Protein AF-A0A2R6MK77-F1 (afdb_monomer)

Nearest PDB structures (foldseek):
  4e19-assembly2_B  TM=9.563E-01  e=1.136E-15  Halobacterium salinarum NRC-1
  3hst-assembly4_D  TM=9.587E-01  e=1.404E-10  Mycobacterium tuberculosis
  3hst-assembly2_B  TM=9.651E-01  e=1.649E-10  Mycobacterium tuberculosis
  3aly-assembly1_A  TM=9.194E-01  e=2.882E-08  Sulfurisphaera tokodaii str. 7
  2ehg-assembly1_A  TM=9.091E-01  e=1.048E-07  Sulfurisphaera tokodaii str. 7

Structure (mmCIF, N/CA/C/O backbone):
data_AF-A0A2R6MK77-F1
#
_entry.id   AF-A0A2R6MK77-F1
#
loop_
_atom_site.group_PDB
_atom_site.id
_atom_site.type_symbol
_atom_site.label_atom_id
_atom_site.label_alt_id
_atom_site.label_comp_id
_atom_site.label_asym_id
_atom_site.label_entity_id
_atom_site.label_seq_id
_atom_site.pdbx_PDB_ins_code
_atom_site.Cartn_x
_atom_site.Cartn_y
_atom_site.Cartn_z
_atom_site.occupancy
_atom_site.B_iso_or_equiv
_atom_site.auth_seq_id
_atom_site.auth_comp_id
_atom_site.auth_asym_id
_atom_site.auth_atom_id
_atom_site.pdbx_PDB_model_num
ATOM 1 N N . MET A 1 1 ? -13.839 10.941 21.599 1.00 60.16 1 MET A N 1
ATOM 2 C CA . MET A 1 1 ? -14.296 9.931 22.572 1.00 60.16 1 MET A CA 1
ATOM 3 C C . MET A 1 1 ? -15.302 9.045 21.856 1.00 60.16 1 MET A C 1
ATOM 5 O O . MET A 1 1 ? -16.471 9.419 21.805 1.00 60.16 1 MET A O 1
ATOM 9 N N . PRO A 1 2 ? -14.838 7.981 21.180 1.00 68.56 2 PRO A N 1
ATOM 10 C CA . PRO A 1 2 ? -15.706 7.032 20.493 1.00 68.56 2 PRO A CA 1
ATOM 11 C C . PRO A 1 2 ? -16.721 6.406 21.451 1.00 68.56 2 PRO A C 1
ATOM 13 O O . PRO A 1 2 ? -16.397 6.109 22.605 1.00 68.56 2 PRO A O 1
ATOM 16 N N . VAL A 1 3 ? -17.942 6.220 20.958 1.00 77.31 3 VAL A N 1
ATOM 17 C CA . VAL A 1 3 ? -18.996 5.455 21.624 1.00 77.31 3 VAL A CA 1
ATOM 18 C C . VAL A 1 3 ? -19.398 4.356 20.659 1.00 77.31 3 VAL A C 1
ATOM 20 O O . VAL A 1 3 ? -19.811 4.648 19.541 1.00 77.31 3 VAL A O 1
ATOM 23 N N . ILE A 1 4 ? -19.227 3.114 21.088 1.00 75.62 4 ILE A N 1
ATOM 24 C CA . ILE A 1 4 ? -19.446 1.924 20.275 1.00 75.62 4 ILE A CA 1
ATOM 25 C C . ILE A 1 4 ? -20.679 1.239 20.840 1.00 75.62 4 ILE A C 1
ATOM 27 O O . ILE A 1 4 ? -20.638 0.726 21.958 1.00 75.62 4 ILE A O 1
ATOM 31 N N . GLU A 1 5 ? -21.781 1.279 20.101 1.00 79.88 5 GLU A N 1
ATOM 32 C CA . GLU A 1 5 ? -23.005 0.56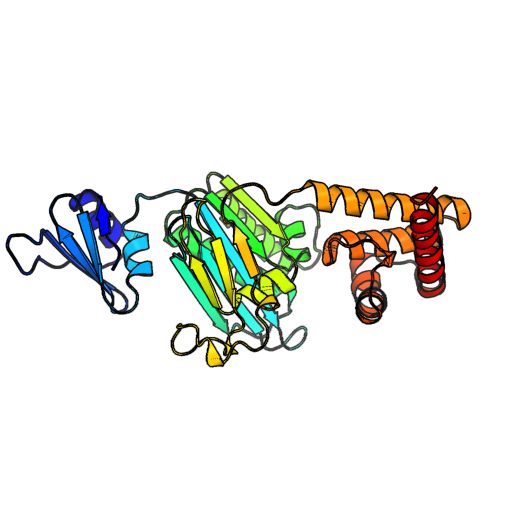0 20.459 1.00 79.88 5 GLU A CA 1
ATOM 33 C C . GLU A 1 5 ? -22.771 -0.932 20.180 1.00 79.88 5 GLU A C 1
ATOM 35 O O . GLU A 1 5 ? -22.636 -1.341 19.029 1.00 79.88 5 GLU A O 1
ATOM 40 N N . CYS A 1 6 ? -22.631 -1.729 21.237 1.00 78.81 6 CYS A N 1
ATOM 41 C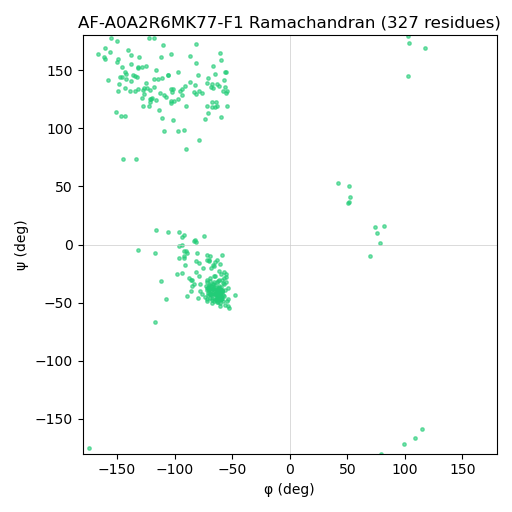 CA . CYS A 1 6 ? -22.294 -3.152 21.165 1.00 78.81 6 CYS A CA 1
ATOM 42 C C . CYS A 1 6 ? -22.659 -3.863 22.475 1.00 78.81 6 CYS A C 1
ATOM 44 O O . CYS A 1 6 ? -22.837 -3.225 23.518 1.00 78.81 6 CYS A O 1
ATOM 46 N N . ASP A 1 7 ? -22.763 -5.192 22.432 1.00 90.94 7 ASP A N 1
ATOM 47 C CA . ASP A 1 7 ? -22.881 -5.982 23.655 1.00 90.94 7 ASP A CA 1
ATOM 48 C C . ASP A 1 7 ? -21.569 -5.933 24.456 1.00 90.94 7 ASP A C 1
ATOM 50 O O . ASP A 1 7 ? -20.470 -6.042 23.906 1.00 90.94 7 ASP A O 1
ATOM 54 N N . ALA A 1 8 ? -21.688 -5.734 25.769 1.00 90.31 8 ALA A N 1
ATOM 55 C CA . ALA A 1 8 ? -20.535 -5.548 26.638 1.00 90.31 8 ALA A CA 1
ATOM 56 C C . ALA A 1 8 ? -19.702 -6.830 26.800 1.00 90.31 8 ALA A C 1
ATOM 58 O O . ALA A 1 8 ? -18.493 -6.723 26.993 1.00 90.31 8 ALA A O 1
ATOM 59 N N . GLU A 1 9 ? -20.307 -8.017 26.748 1.00 91.38 9 GLU A N 1
ATOM 60 C CA . GLU A 1 9 ? -19.574 -9.281 26.867 1.00 91.38 9 GLU A CA 1
ATOM 61 C C . GLU A 1 9 ? -18.868 -9.627 25.551 1.00 91.38 9 GLU A C 1
ATOM 63 O O . GLU A 1 9 ? -17.691 -9.978 25.578 1.00 91.38 9 GLU A O 1
ATOM 68 N N . ASP A 1 10 ? -19.510 -9.400 24.401 1.00 87.88 10 ASP A N 1
ATOM 69 C CA . ASP A 1 10 ? -18.857 -9.582 23.094 1.00 87.88 10 ASP A CA 1
ATOM 70 C C . ASP A 1 10 ? -17.637 -8.655 22.953 1.00 87.88 10 ASP A C 1
ATOM 72 O O . ASP A 1 10 ? -16.551 -9.056 22.533 1.00 87.88 10 ASP A O 1
ATOM 76 N N . ALA A 1 11 ? -17.793 -7.391 23.353 1.00 88.81 11 ALA A N 1
ATOM 77 C CA . ALA A 1 11 ? -16.711 -6.416 23.384 1.00 88.81 11 ALA A CA 1
ATOM 78 C C . ALA A 1 11 ? -15.566 -6.824 24.332 1.00 88.81 11 ALA A C 1
ATOM 80 O O . ALA A 1 11 ? -14.393 -6.605 24.020 1.00 88.81 11 ALA A O 1
ATOM 81 N N . ARG A 1 12 ? -15.896 -7.434 25.477 1.00 92.25 12 ARG A N 1
ATOM 82 C CA . ARG A 1 12 ? -14.910 -7.973 26.419 1.00 92.25 12 ARG A CA 1
ATOM 83 C C . ARG A 1 12 ? -14.094 -9.093 25.776 1.00 92.25 12 ARG A C 1
ATOM 85 O O . ARG A 1 12 ? -12.869 -9.052 25.845 1.00 92.25 12 ARG A O 1
ATOM 92 N N . GLU A 1 13 ? -14.761 -10.061 25.153 1.00 89.38 13 GLU A N 1
ATOM 93 C CA . GLU A 1 13 ? -14.115 -11.221 24.527 1.00 89.38 13 GLU A CA 1
ATOM 94 C C . GLU A 1 13 ? -13.162 -10.797 23.400 1.00 89.38 13 GLU A C 1
ATOM 96 O O . GLU A 1 13 ? -12.043 -11.311 23.306 1.00 89.38 13 GLU A O 1
ATOM 101 N N . ARG A 1 14 ? -13.549 -9.797 22.596 1.00 84.81 14 ARG A N 1
ATOM 102 C CA . ARG A 1 14 ? -12.677 -9.223 21.556 1.00 84.81 14 ARG A CA 1
ATOM 103 C C . ARG A 1 14 ? -11.408 -8.612 22.140 1.00 84.81 14 ARG A C 1
ATOM 105 O O . ARG A 1 14 ? -10.307 -8.901 21.675 1.00 84.81 14 ARG A O 1
ATOM 112 N N . LEU A 1 15 ? -11.539 -7.809 23.195 1.00 88.44 15 LEU A N 1
ATOM 113 C CA . LEU A 1 15 ? -10.384 -7.212 23.862 1.00 88.44 15 LEU A CA 1
ATOM 114 C C . LEU A 1 15 ? -9.470 -8.266 24.501 1.00 88.44 15 LEU A C 1
ATOM 116 O O . LEU A 1 15 ? -8.251 -8.161 24.371 1.00 88.44 15 LEU A O 1
ATOM 120 N N . GLU A 1 16 ? -10.031 -9.291 25.145 1.00 89.44 16 GLU A N 1
ATOM 121 C CA . GLU A 1 16 ? -9.255 -10.399 25.718 1.00 89.44 16 GLU A CA 1
ATOM 122 C C . GLU A 1 16 ? -8.514 -11.191 24.626 1.00 89.44 16 GLU A C 1
ATOM 124 O O . GLU A 1 16 ? -7.338 -11.520 24.796 1.00 89.44 16 GLU A O 1
ATOM 129 N N . THR A 1 17 ? -9.161 -11.426 23.480 1.00 83.19 17 THR A N 1
ATOM 130 C CA . THR A 1 17 ? -8.556 -12.071 22.299 1.00 83.19 17 THR A CA 1
ATOM 131 C C . THR A 1 17 ? -7.397 -11.246 21.742 1.00 83.19 17 THR A C 1
ATOM 133 O O . THR A 1 17 ? -6.338 -11.793 21.435 1.00 83.19 17 THR A O 1
ATOM 136 N N . ALA A 1 18 ? -7.545 -9.920 21.718 1.00 78.81 18 ALA A N 1
ATOM 137 C CA . ALA A 1 18 ? -6.491 -8.976 21.349 1.00 78.81 18 ALA A CA 1
ATOM 138 C C . ALA A 1 18 ? -5.406 -8.792 22.436 1.00 78.81 18 ALA A C 1
ATOM 140 O O . ALA A 1 18 ? -4.545 -7.916 22.314 1.00 78.81 18 ALA A O 1
ATOM 141 N N . GLY A 1 19 ? -5.438 -9.585 23.514 1.00 85.62 19 GLY A N 1
ATOM 142 C CA . GLY A 1 19 ? -4.448 -9.562 24.592 1.00 85.62 19 GLY A CA 1
ATOM 143 C C . GLY A 1 19 ? -4.561 -8.364 25.538 1.00 85.62 19 GLY A C 1
ATOM 144 O O . GLY A 1 19 ? -3.625 -8.091 26.293 1.00 85.62 19 GLY A O 1
ATOM 145 N N . VAL A 1 20 ? -5.679 -7.636 25.512 1.00 90.00 20 VAL A N 1
ATOM 146 C CA . VAL A 1 20 ? -5.930 -6.494 26.395 1.00 90.00 20 VAL A CA 1
ATOM 147 C C . VAL A 1 20 ? -6.451 -6.989 27.743 1.00 90.00 20 VAL A C 1
ATOM 149 O O . VAL A 1 20 ? -7.373 -7.798 27.823 1.00 90.00 20 VAL A O 1
ATOM 152 N N . VAL A 1 21 ? -5.855 -6.494 28.829 1.00 92.38 21 VAL A N 1
ATOM 153 C CA . VAL A 1 21 ? -6.246 -6.870 30.193 1.00 92.38 21 VAL A CA 1
ATOM 154 C C . VAL A 1 21 ? -7.542 -6.160 30.584 1.00 92.38 21 VAL A C 1
ATOM 156 O O . VAL A 1 21 ? -7.654 -4.940 30.454 1.00 92.38 21 VAL A O 1
ATOM 159 N N . ILE A 1 22 ? -8.502 -6.930 31.104 1.00 95.62 22 ILE A N 1
ATOM 160 C CA . ILE A 1 22 ? -9.802 -6.431 31.560 1.00 95.62 22 ILE A CA 1
ATOM 161 C C . ILE A 1 22 ? -9.839 -6.325 33.084 1.00 95.62 22 ILE A C 1
ATOM 163 O O . ILE A 1 22 ? -9.542 -7.279 33.805 1.00 95.62 22 ILE A O 1
ATOM 167 N N . GLU A 1 23 ? -10.290 -5.177 33.570 1.00 93.12 23 GLU A N 1
ATOM 168 C CA . GLU A 1 23 ? -10.498 -4.861 34.977 1.00 93.12 23 GLU A CA 1
ATOM 169 C C . GLU A 1 23 ? -11.990 -4.709 35.303 1.00 93.12 23 GLU A C 1
ATOM 171 O O . GLU A 1 23 ? -12.841 -4.489 34.435 1.00 93.12 23 GLU A O 1
ATOM 176 N N . SER A 1 24 ? -12.329 -4.811 36.589 1.00 90.00 24 SER A N 1
ATOM 177 C CA . SER A 1 24 ? -13.682 -4.526 37.069 1.00 90.00 24 SER A CA 1
ATOM 178 C C . SER A 1 24 ? -14.047 -3.051 36.883 1.00 90.00 24 SER A C 1
ATOM 180 O O . SER A 1 24 ? -13.203 -2.171 37.046 1.00 90.00 24 SER A O 1
ATOM 182 N N . GLY A 1 25 ? -15.326 -2.779 36.613 1.00 86.62 25 GLY A N 1
ATOM 183 C CA . GLY A 1 25 ? -15.869 -1.422 36.639 1.00 86.62 25 GLY A CA 1
ATOM 184 C C . GLY A 1 25 ? -15.647 -0.724 37.983 1.00 86.62 25 GLY A C 1
ATOM 185 O O . GLY A 1 25 ? -15.646 -1.359 39.037 1.00 86.62 25 GLY A O 1
ATOM 186 N N . ASN A 1 26 ? -15.490 0.601 37.955 1.00 82.19 26 ASN A N 1
ATOM 187 C CA . ASN A 1 26 ? -15.324 1.399 39.175 1.00 82.19 26 ASN A CA 1
ATOM 188 C C . ASN A 1 26 ? -16.658 1.724 39.863 1.00 82.19 26 ASN A C 1
ATOM 190 O O . ASN A 1 26 ? -16.671 2.204 40.997 1.00 82.19 26 ASN A O 1
ATOM 194 N N . THR A 1 27 ? -17.781 1.518 39.173 1.00 82.19 27 THR A N 1
ATOM 195 C CA . THR A 1 27 ? -19.132 1.801 39.673 1.00 82.19 27 THR A CA 1
ATOM 196 C C . THR A 1 27 ? -20.086 0.679 39.282 1.00 82.19 27 THR A C 1
ATOM 198 O O . THR A 1 27 ? -19.813 -0.046 38.330 1.00 82.19 27 THR A O 1
ATOM 201 N N . ASP A 1 28 ? -21.244 0.593 39.938 1.00 82.31 28 ASP A N 1
ATOM 202 C CA . ASP A 1 28 ? -22.282 -0.408 39.629 1.00 82.31 28 ASP A CA 1
ATOM 203 C C . ASP A 1 28 ? -22.839 -0.302 38.195 1.00 82.31 28 ASP A C 1
ATOM 205 O O . ASP A 1 28 ? -23.488 -1.223 37.701 1.00 82.31 28 ASP A O 1
ATOM 209 N N . HIS A 1 29 ? -22.614 0.832 37.525 1.00 81.62 29 HIS A N 1
ATOM 210 C CA . HIS A 1 29 ? -23.032 1.065 36.143 1.00 81.62 29 HIS A CA 1
ATOM 211 C C . HIS A 1 29 ? -21.962 0.668 35.118 1.00 81.62 29 HIS A C 1
ATOM 213 O O . HIS A 1 29 ? -22.287 0.504 33.944 1.00 81.62 29 HIS A O 1
ATOM 219 N N . GLU A 1 30 ? -20.705 0.523 35.545 1.00 88.31 30 GLU A N 1
ATOM 220 C CA . GLU A 1 30 ? -19.596 0.094 34.694 1.00 88.31 30 GLU A CA 1
ATOM 221 C C . GLU A 1 30 ? -19.488 -1.433 34.746 1.00 88.31 30 GLU A C 1
ATOM 223 O O . GLU A 1 30 ? -19.256 -2.014 35.804 1.00 88.31 30 GLU A O 1
ATOM 228 N N . ARG A 1 31 ? -19.641 -2.097 33.599 1.00 91.25 31 ARG A N 1
ATOM 229 C CA . ARG A 1 31 ? -19.520 -3.559 33.506 1.00 91.25 31 ARG A CA 1
ATOM 230 C C . ARG A 1 31 ? -18.062 -3.994 33.659 1.00 91.25 31 ARG A C 1
ATOM 232 O O . ARG A 1 31 ? -17.763 -4.886 34.450 1.00 91.25 31 ARG A O 1
ATOM 239 N N . TRP A 1 32 ? -17.160 -3.330 32.942 1.00 95.69 32 TRP A N 1
ATOM 240 C CA . TRP A 1 32 ? -15.717 -3.557 32.984 1.00 95.69 32 TRP A CA 1
ATOM 241 C C . TRP A 1 32 ? -14.955 -2.348 32.435 1.00 95.69 32 TRP A C 1
ATOM 243 O O . TRP A 1 32 ? -15.545 -1.425 31.858 1.00 95.69 32 TRP A O 1
ATOM 253 N N . ARG A 1 33 ? -13.634 -2.358 32.628 1.00 95.31 33 ARG A N 1
ATOM 254 C CA . ARG A 1 33 ? -12.696 -1.377 32.073 1.00 95.31 33 ARG A CA 1
ATOM 255 C C . ARG A 1 33 ? -11.518 -2.086 31.421 1.00 95.31 33 ARG A C 1
ATOM 257 O O . ARG A 1 33 ? -11.158 -3.179 31.838 1.00 95.31 33 ARG A O 1
ATOM 264 N N . ALA A 1 34 ? -10.917 -1.459 30.424 1.00 93.81 34 ALA A N 1
ATOM 265 C CA . ALA A 1 34 ? -9.699 -1.945 29.790 1.00 93.81 34 ALA A CA 1
ATOM 266 C C . ALA A 1 34 ? -8.803 -0.760 29.439 1.00 93.81 34 ALA A C 1
ATOM 268 O O . ALA A 1 34 ? -9.317 0.281 29.025 1.00 93.81 34 ALA A O 1
ATOM 269 N N . GLU A 1 35 ? -7.490 -0.905 29.586 1.00 89.62 35 GLU A N 1
ATOM 270 C CA . GLU A 1 35 ? -6.524 0.126 29.203 1.00 89.62 35 GLU A CA 1
ATOM 271 C C . GLU A 1 35 ? -5.504 -0.434 28.212 1.00 89.62 35 GLU A C 1
ATOM 273 O O . GLU A 1 35 ? -4.973 -1.530 28.398 1.00 89.62 35 GLU A O 1
ATOM 278 N N . ARG A 1 36 ? -5.225 0.331 27.155 1.00 83.88 36 ARG A N 1
ATOM 279 C CA . ARG A 1 36 ? -4.178 0.039 26.175 1.00 83.88 36 ARG A CA 1
ATOM 280 C C . ARG A 1 36 ? -3.630 1.350 25.627 1.00 83.88 36 ARG A C 1
ATOM 282 O O . ARG A 1 36 ? -4.407 2.229 25.270 1.00 83.88 36 ARG A O 1
ATOM 289 N N . ASP A 1 37 ? -2.306 1.485 25.579 1.00 81.50 37 ASP A N 1
ATOM 290 C CA . ASP A 1 37 ? -1.605 2.621 24.958 1.00 81.50 37 ASP A CA 1
ATOM 291 C C . ASP A 1 37 ? -2.094 4.011 25.431 1.00 81.50 37 ASP A C 1
ATOM 293 O O . ASP A 1 37 ? -2.168 4.974 24.672 1.00 81.50 37 ASP A O 1
ATOM 297 N N . GLY A 1 38 ? -2.449 4.129 26.718 1.00 79.62 38 GLY A N 1
ATOM 298 C CA . GLY A 1 38 ? -2.947 5.375 27.314 1.00 79.62 38 GLY A CA 1
ATOM 299 C C . GLY A 1 38 ? -4.397 5.723 26.956 1.00 79.62 38 GLY A C 1
ATOM 300 O O . GLY A 1 38 ? -4.855 6.832 27.252 1.00 79.62 38 GLY A O 1
ATOM 301 N N . ALA A 1 39 ? -5.126 4.800 26.326 1.00 83.38 39 ALA A N 1
ATOM 302 C CA . ALA A 1 39 ? -6.567 4.854 26.145 1.00 83.38 39 ALA A CA 1
ATOM 303 C C . ALA A 1 39 ? -7.283 3.871 27.073 1.00 83.38 39 ALA A C 1
ATOM 305 O O . ALA A 1 39 ? -6.801 2.775 27.337 1.00 83.38 39 ALA A O 1
ATOM 306 N N . THR A 1 40 ? -8.467 4.258 27.538 1.00 89.25 40 THR A N 1
ATOM 307 C CA . THR A 1 40 ? -9.332 3.473 28.413 1.00 89.25 40 THR A CA 1
ATOM 308 C C . THR A 1 40 ? -10.679 3.237 27.743 1.00 89.25 40 THR A C 1
ATOM 310 O O . THR A 1 40 ? -11.375 4.194 27.395 1.00 89.25 40 THR A O 1
ATOM 313 N N . ALA A 1 41 ? -11.074 1.973 27.628 1.00 90.50 41 ALA A N 1
ATOM 314 C CA . ALA A 1 41 ? -12.425 1.551 27.290 1.00 90.50 41 ALA A CA 1
ATOM 315 C C . ALA A 1 41 ? -13.220 1.289 28.575 1.00 90.50 41 ALA A C 1
ATOM 317 O O . ALA A 1 41 ? -12.723 0.647 29.502 1.00 90.50 41 ALA A O 1
ATOM 318 N N . VAL A 1 42 ? -14.448 1.798 28.642 1.00 91.88 42 VAL A N 1
ATOM 319 C CA . VAL A 1 42 ? -15.373 1.595 29.764 1.00 91.88 42 VAL A CA 1
ATOM 320 C C . VAL A 1 42 ? -16.699 1.094 29.218 1.00 91.88 42 VAL A C 1
ATOM 322 O O . VAL A 1 42 ? -17.349 1.782 28.427 1.00 91.88 42 VAL A O 1
ATOM 325 N N . ALA A 1 43 ? -17.099 -0.100 29.644 1.00 94.00 43 ALA A N 1
ATOM 326 C CA . ALA A 1 43 ? -18.331 -0.721 29.190 1.00 94.00 43 ALA A CA 1
ATOM 327 C C . ALA A 1 43 ? -19.519 -0.386 30.084 1.00 94.00 43 ALA A C 1
ATOM 329 O O . ALA A 1 43 ? -19.448 -0.458 31.313 1.00 94.00 43 ALA A O 1
ATOM 330 N N . TYR A 1 44 ? -20.634 -0.084 29.436 1.00 90.81 44 TYR A N 1
ATOM 331 C CA . TYR A 1 44 ? -21.949 0.111 30.024 1.00 90.81 44 TYR A CA 1
ATOM 332 C C . TYR A 1 44 ? -22.927 -0.880 29.387 1.00 90.81 44 TYR A C 1
ATOM 334 O O . TYR A 1 44 ? -22.583 -1.646 28.490 1.00 90.81 44 TYR A O 1
ATOM 342 N N . GLU A 1 45 ? -24.175 -0.874 29.840 1.00 89.06 45 GLU A N 1
ATOM 343 C CA . GLU A 1 45 ? -25.225 -1.633 29.163 1.00 89.06 45 GLU A CA 1
ATOM 344 C C . GLU A 1 45 ? -25.444 -1.103 27.734 1.00 89.06 45 GLU A C 1
ATOM 346 O O . GLU A 1 45 ? -25.766 0.073 27.550 1.00 89.06 45 GLU A O 1
ATOM 351 N N . GLY A 1 46 ? -25.232 -1.975 26.741 1.00 84.81 46 GLY A N 1
ATOM 352 C CA . GLY A 1 46 ? -25.446 -1.713 25.312 1.00 84.81 46 GLY A CA 1
ATOM 353 C C . GLY A 1 46 ? -24.359 -0.904 24.599 1.00 84.81 46 GLY A C 1
ATOM 354 O O . GLY A 1 46 ? -24.512 -0.629 23.412 1.00 84.81 46 GLY A O 1
ATOM 355 N N . LYS A 1 47 ? -23.279 -0.498 25.285 1.00 86.94 47 LYS A N 1
ATOM 356 C CA . LYS A 1 47 ? -22.212 0.297 24.659 1.00 86.94 47 LYS A CA 1
ATOM 357 C C . LYS A 1 47 ? -20.883 0.277 25.402 1.00 86.94 47 LYS A C 1
ATOM 359 O O . LYS A 1 47 ? -20.836 0.115 26.621 1.00 86.94 47 LYS A O 1
ATOM 364 N N . VAL A 1 48 ? -19.819 0.618 24.682 1.00 89.31 48 VAL A N 1
ATOM 365 C CA . VAL A 1 48 ? -18.484 0.886 25.226 1.00 89.31 48 VAL A CA 1
ATOM 366 C C . VAL A 1 48 ? -18.045 2.301 24.862 1.00 89.31 48 VAL A C 1
ATOM 368 O O . VAL A 1 48 ? -18.179 2.741 23.723 1.00 89.31 48 VAL A O 1
ATOM 371 N N . VAL A 1 49 ? -17.526 3.039 25.843 1.00 81.62 49 VAL A N 1
ATOM 372 C CA . VAL A 1 49 ? -16.987 4.392 25.656 1.00 81.62 49 VAL A CA 1
ATOM 373 C C . VAL A 1 49 ? -15.470 4.335 25.747 1.00 81.62 49 VAL A C 1
ATOM 375 O O . VAL A 1 49 ? -14.938 3.847 26.743 1.00 81.62 49 VAL A O 1
ATOM 378 N N . VAL A 1 50 ? -14.776 4.869 24.741 1.00 81.88 50 VAL A N 1
ATOM 379 C CA . VAL A 1 50 ? -13.308 4.897 24.702 1.00 81.88 50 VAL A CA 1
ATOM 380 C C . VAL A 1 50 ? -12.795 6.332 24.824 1.00 81.88 50 VAL A C 1
ATOM 382 O O . VAL A 1 50 ? -13.241 7.244 24.124 1.00 81.88 50 VAL A O 1
ATOM 385 N N . GLN A 1 51 ? -11.849 6.554 25.729 1.00 74.31 51 GLN A N 1
ATOM 386 C CA . GLN A 1 51 ? -11.261 7.864 26.033 1.00 74.31 51 GLN A CA 1
ATOM 387 C C . GLN A 1 51 ? -9.753 7.747 26.272 1.00 74.31 51 GLN A C 1
ATOM 389 O O . GLN A 1 51 ? -9.256 6.646 26.451 1.00 74.31 51 GLN A O 1
ATOM 394 N N . GLY A 1 52 ? -9.025 8.863 26.305 1.00 74.75 52 GLY A N 1
ATOM 395 C CA . GLY A 1 52 ? -7.581 8.882 26.574 1.00 74.75 52 GLY A CA 1
ATOM 396 C C . GLY A 1 52 ? -6.754 9.367 25.386 1.00 74.75 52 GLY A C 1
ATOM 397 O O . GLY A 1 52 ? -7.273 10.102 24.545 1.00 74.75 52 GLY A O 1
ATOM 398 N N . ALA A 1 53 ? -5.469 9.004 25.372 1.00 63.72 53 ALA A N 1
ATOM 399 C CA . ALA A 1 53 ? -4.472 9.537 24.441 1.00 63.72 53 ALA A CA 1
ATOM 400 C C . ALA A 1 53 ? -4.671 9.049 22.995 1.00 63.72 53 ALA A C 1
ATOM 402 O O . ALA A 1 53 ? -4.626 9.865 22.080 1.00 63.72 53 ALA A O 1
ATOM 403 N N . ASP A 1 54 ? -4.963 7.758 22.802 1.00 65.94 54 ASP A N 1
ATOM 404 C CA . ASP A 1 54 ? -5.256 7.170 21.487 1.00 65.94 54 ASP A CA 1
ATOM 405 C C . ASP A 1 54 ? -6.512 6.278 21.540 1.00 65.94 54 ASP A C 1
ATOM 407 O O . ASP A 1 54 ? -6.445 5.045 21.554 1.00 65.94 54 ASP A O 1
ATOM 411 N N . PRO A 1 55 ? -7.708 6.884 21.629 1.00 68.12 55 PRO A N 1
ATOM 412 C CA . PRO A 1 55 ? -8.943 6.130 21.783 1.00 68.12 55 PRO A CA 1
ATOM 413 C C . PRO A 1 55 ? -9.352 5.387 20.506 1.00 68.12 55 PRO A C 1
ATOM 415 O O . PRO A 1 55 ? -10.304 4.614 20.543 1.00 68.12 55 PRO A O 1
ATOM 418 N N . VAL A 1 56 ? -8.683 5.639 19.380 1.00 63.84 56 VAL A N 1
ATOM 419 C CA . VAL A 1 56 ? -9.038 5.094 18.070 1.00 63.84 56 VAL A CA 1
ATOM 420 C C . VAL A 1 56 ? -8.548 3.655 17.936 1.00 63.84 56 VAL A C 1
ATOM 422 O O . VAL A 1 56 ? -9.339 2.784 17.577 1.00 63.84 56 VAL A O 1
ATOM 425 N N . ARG A 1 57 ? -7.296 3.377 18.323 1.00 71.38 57 ARG A N 1
ATOM 426 C CA . ARG A 1 57 ? -6.741 2.013 18.302 1.00 71.38 57 ARG A CA 1
ATOM 427 C C . ARG A 1 57 ? -7.503 1.052 19.205 1.00 71.38 57 ARG A C 1
ATOM 429 O O . ARG A 1 57 ? -7.835 -0.056 18.799 1.00 71.38 57 ARG A O 1
ATOM 436 N N . LEU A 1 58 ? -7.830 1.487 20.424 1.00 78.00 58 LEU A N 1
ATOM 437 C CA . LEU A 1 58 ? -8.595 0.656 21.355 1.00 78.00 58 LEU A CA 1
ATOM 438 C C . LEU A 1 58 ? -10.057 0.488 20.906 1.00 78.00 58 LEU A C 1
ATOM 440 O O . LEU A 1 58 ? -10.627 -0.585 21.082 1.00 78.00 58 LEU A O 1
ATOM 444 N N . ALA A 1 59 ? -10.652 1.514 20.289 1.00 77.00 59 ALA A N 1
ATOM 445 C CA . ALA A 1 59 ? -11.983 1.411 19.694 1.00 77.00 59 ALA A CA 1
ATOM 446 C C . ALA A 1 59 ? -12.030 0.438 18.509 1.00 77.00 59 ALA A C 1
ATOM 448 O O . ALA A 1 59 ? -13.032 -0.248 18.339 1.00 77.00 59 ALA A O 1
ATOM 449 N N . ALA A 1 60 ? -10.964 0.345 17.712 1.00 73.00 60 ALA A N 1
ATOM 450 C CA . ALA A 1 60 ? -10.922 -0.562 16.570 1.00 73.00 60 ALA A CA 1
ATOM 451 C C . ALA A 1 60 ? -11.077 -2.036 16.976 1.00 73.00 60 ALA A C 1
ATOM 453 O O . ALA A 1 60 ? -11.811 -2.761 16.319 1.00 73.00 60 ALA A O 1
ATOM 454 N N . LEU A 1 61 ? -10.482 -2.447 18.101 1.00 77.88 61 LEU A N 1
ATOM 455 C CA . LEU A 1 61 ? -10.596 -3.814 18.642 1.00 77.88 61 LEU A CA 1
ATOM 456 C C . LEU A 1 61 ? -12.009 -4.167 19.129 1.00 77.88 61 LEU A C 1
ATOM 458 O O . LEU A 1 61 ? -12.319 -5.327 19.371 1.00 77.88 61 LEU A O 1
ATOM 462 N N . LEU A 1 62 ? -12.843 -3.155 19.357 1.00 77.69 62 LEU A N 1
ATOM 463 C CA . LEU A 1 62 ? -14.188 -3.298 19.911 1.00 77.69 62 LEU A CA 1
ATOM 464 C C . LEU A 1 62 ? -15.272 -3.346 18.834 1.00 77.69 62 LEU A C 1
ATOM 466 O O . LEU A 1 62 ? -16.422 -3.665 19.147 1.00 77.69 62 LEU A O 1
ATOM 470 N N . ARG A 1 63 ? -14.922 -3.014 17.589 1.00 70.38 63 ARG A N 1
ATOM 471 C CA . ARG A 1 63 ? -15.830 -3.104 16.444 1.00 70.38 63 ARG A CA 1
ATOM 472 C C . ARG A 1 63 ? -16.158 -4.570 16.169 1.00 70.38 63 ARG A C 1
ATOM 474 O O . ARG A 1 63 ? -15.395 -5.464 16.532 1.00 70.38 63 ARG A O 1
ATOM 481 N N . GLU A 1 64 ? -17.323 -4.825 15.576 1.00 60.03 64 GLU A N 1
ATOM 482 C CA . GLU A 1 64 ? -17.625 -6.170 15.087 1.00 60.03 64 GLU A CA 1
ATOM 483 C C . GLU A 1 64 ? -16.501 -6.615 14.145 1.00 60.03 64 GLU A C 1
ATOM 485 O O . GLU A 1 64 ? -16.058 -5.840 13.300 1.00 60.03 64 GLU A O 1
ATOM 490 N N . THR A 1 65 ? -16.008 -7.836 14.357 1.00 57.03 65 THR A N 1
ATOM 491 C CA . THR A 1 65 ? -14.966 -8.451 13.533 1.00 57.03 65 THR A CA 1
ATOM 492 C C . THR A 1 65 ? -15.429 -8.474 12.090 1.00 57.03 65 THR A C 1
ATOM 494 O O . THR A 1 65 ? -16.581 -8.838 11.825 1.00 57.03 65 THR A O 1
ATOM 497 N N . GLY A 1 66 ? -14.530 -8.108 11.187 1.00 61.22 66 GLY A N 1
ATOM 498 C CA . GLY A 1 66 ? -14.821 -8.047 9.776 1.00 61.22 66 GLY A CA 1
ATOM 499 C C . GLY A 1 66 ? -15.046 -6.649 9.213 1.00 61.22 66 GLY A C 1
ATOM 500 O O . GLY A 1 66 ? -14.946 -5.620 9.882 1.00 61.22 66 GLY A O 1
ATOM 501 N N . GLY A 1 67 ? -15.306 -6.605 7.912 1.00 71.62 67 GLY A N 1
ATOM 502 C CA . GLY A 1 67 ? -15.448 -5.364 7.155 1.00 71.62 67 GLY A CA 1
ATOM 503 C C . GLY A 1 67 ? -14.202 -4.951 6.371 1.00 71.62 67 GLY A C 1
ATOM 504 O O . GLY A 1 67 ? -13.253 -5.714 6.189 1.00 71.62 67 GLY A O 1
ATOM 505 N N . ARG A 1 68 ? -14.258 -3.737 5.814 1.00 76.88 68 ARG A N 1
ATOM 506 C CA . ARG A 1 68 ? -13.324 -3.265 4.786 1.00 76.88 68 ARG A CA 1
ATOM 507 C C . ARG A 1 68 ? -12.276 -2.315 5.349 1.00 76.88 68 ARG A C 1
ATOM 509 O O . ARG A 1 68 ? -12.613 -1.245 5.856 1.00 76.88 68 ARG A O 1
ATOM 516 N N . ALA A 1 69 ? -11.017 -2.672 5.141 1.00 79.31 69 ALA A N 1
ATOM 517 C CA . ALA A 1 69 ? -9.852 -1.845 5.387 1.00 79.31 69 ALA A CA 1
ATOM 518 C C . ALA A 1 69 ? -9.332 -1.248 4.073 1.00 79.31 69 ALA A C 1
ATOM 520 O O . ALA A 1 69 ? -9.165 -1.935 3.067 1.00 79.31 69 ALA A O 1
ATOM 521 N N . HIS A 1 70 ? -9.028 0.042 4.083 1.00 78.12 70 HIS A N 1
ATOM 522 C CA . HIS A 1 70 ? -8.257 0.712 3.049 1.00 78.12 70 HIS A CA 1
ATOM 523 C C . HIS A 1 70 ? -6.830 0.886 3.562 1.00 78.12 70 HIS A C 1
ATOM 525 O O . HIS A 1 70 ? -6.580 1.699 4.453 1.00 78.12 70 HIS A O 1
ATOM 531 N N . CYS A 1 71 ? -5.913 0.103 3.012 1.00 84.44 71 CYS A N 1
ATOM 532 C CA . CYS A 1 71 ? -4.526 0.025 3.442 1.00 84.44 71 CYS A CA 1
ATOM 533 C C . CYS A 1 71 ? -3.657 0.851 2.497 1.00 84.44 71 CYS A C 1
ATOM 535 O O . CYS A 1 71 ? -3.647 0.586 1.300 1.00 84.44 71 CYS A O 1
ATOM 537 N N . TYR A 1 72 ? -2.908 1.820 3.009 1.00 82.12 72 TYR A N 1
ATOM 538 C CA . TYR A 1 72 ? -1.924 2.561 2.224 1.00 82.12 72 TYR A CA 1
ATOM 539 C C . TYR A 1 72 ? -0.522 2.201 2.696 1.00 82.12 72 TYR A C 1
ATOM 541 O O . TYR A 1 72 ? -0.318 1.983 3.893 1.00 82.12 72 TYR A O 1
ATOM 549 N N . PHE A 1 73 ? 0.421 2.121 1.763 1.00 83.06 73 PHE A N 1
ATOM 550 C CA . PHE A 1 73 ? 1.808 1.771 2.042 1.00 83.06 73 PHE A CA 1
ATOM 551 C C . PHE A 1 73 ? 2.774 2.580 1.170 1.00 83.06 73 PHE A C 1
ATOM 553 O O . PHE A 1 73 ? 2.471 2.898 0.019 1.00 83.06 73 PHE A O 1
ATOM 560 N N . ASP A 1 74 ? 3.940 2.887 1.732 1.00 81.44 74 ASP A N 1
ATOM 561 C CA . ASP A 1 74 ? 5.064 3.509 1.030 1.00 81.44 74 ASP A CA 1
ATOM 562 C C . ASP A 1 74 ? 6.386 3.033 1.642 1.00 81.44 74 ASP A C 1
ATOM 564 O O . ASP A 1 74 ? 6.522 2.909 2.866 1.00 81.44 74 ASP A O 1
ATOM 568 N N . GLY A 1 75 ? 7.367 2.747 0.793 1.00 73.19 75 GLY A N 1
ATOM 569 C CA . GLY A 1 75 ? 8.706 2.355 1.195 1.00 73.19 75 GLY A CA 1
ATOM 570 C C . GLY A 1 75 ? 9.778 3.191 0.514 1.00 73.19 75 GLY A C 1
ATOM 571 O O . GLY A 1 75 ? 9.911 3.206 -0.704 1.00 73.19 75 GLY A O 1
ATOM 572 N N . ALA A 1 76 ? 10.656 3.792 1.312 1.00 69.88 76 ALA A N 1
ATOM 573 C CA . ALA A 1 76 ? 11.716 4.658 0.815 1.00 69.88 76 ALA A CA 1
ATOM 574 C C . ALA A 1 76 ? 13.107 4.108 1.140 1.00 69.88 76 ALA A C 1
ATOM 576 O O . ALA A 1 76 ? 13.361 3.618 2.241 1.00 69.88 76 ALA A O 1
ATOM 577 N N . SER A 1 77 ? 14.056 4.275 0.215 1.00 64.94 77 SER A N 1
ATOM 578 C CA . SER A 1 77 ? 15.483 4.046 0.477 1.00 64.94 77 SER A CA 1
ATOM 579 C C . SER A 1 77 ? 16.361 5.199 -0.010 1.00 64.94 77 SER A C 1
ATOM 581 O O . SER A 1 77 ? 16.224 5.697 -1.129 1.00 64.94 77 SER A O 1
ATOM 583 N N . ARG A 1 78 ? 17.305 5.637 0.833 1.00 55.81 78 ARG A N 1
ATOM 584 C CA . ARG A 1 78 ? 18.327 6.639 0.492 1.00 55.81 78 ARG A CA 1
ATOM 585 C C . ARG A 1 78 ? 19.567 5.946 -0.067 1.00 55.81 78 ARG A C 1
ATOM 587 O O . ARG A 1 78 ? 20.553 5.739 0.636 1.00 55.81 78 ARG A O 1
ATOM 594 N N . GLY A 1 79 ? 19.508 5.620 -1.353 1.00 46.50 79 GLY A N 1
ATOM 595 C CA . GLY A 1 79 ? 20.470 4.755 -2.044 1.00 46.50 79 GLY A CA 1
ATOM 596 C C . GLY A 1 79 ? 19.763 3.506 -2.572 1.00 46.50 79 GLY A C 1
ATOM 597 O O . GLY A 1 79 ? 18.605 3.273 -2.255 1.00 46.50 79 GLY A O 1
ATOM 598 N N . ASN A 1 80 ? 20.409 2.704 -3.422 1.00 63.53 80 ASN A N 1
ATOM 599 C CA . ASN A 1 80 ? 19.764 1.503 -3.967 1.00 63.53 80 ASN A CA 1
ATOM 600 C C . ASN A 1 80 ? 20.768 0.347 -4.159 1.00 63.53 80 ASN A C 1
ATOM 602 O O . ASN A 1 80 ? 21.149 0.064 -5.299 1.00 63.53 80 ASN A O 1
ATOM 606 N N . PRO A 1 81 ? 21.228 -0.310 -3.072 1.00 79.31 81 PRO A N 1
ATOM 607 C CA . PRO A 1 81 ? 20.693 -0.255 -1.700 1.00 79.31 81 PRO A CA 1
ATOM 608 C C . PRO A 1 81 ? 21.243 0.896 -0.835 1.00 79.31 81 PRO A C 1
ATOM 610 O O . PRO A 1 81 ? 22.286 1.472 -1.147 1.00 79.31 81 PRO A O 1
ATOM 613 N N . GLY A 1 82 ? 20.542 1.211 0.256 1.00 65.75 82 GLY A N 1
ATOM 614 C CA . GLY A 1 82 ? 20.939 2.194 1.269 1.00 65.75 82 GLY A CA 1
ATOM 615 C C . GLY A 1 82 ? 19.973 2.222 2.463 1.00 65.75 82 GLY A C 1
ATOM 616 O O . GLY A 1 82 ? 19.058 1.397 2.509 1.00 65.75 82 GLY A O 1
ATOM 617 N N . PRO A 1 83 ? 20.156 3.149 3.422 1.00 66.75 83 PRO A N 1
ATOM 618 C CA . PRO A 1 83 ? 19.272 3.286 4.578 1.00 66.75 83 PRO A CA 1
ATOM 619 C C . PRO A 1 83 ? 17.817 3.486 4.165 1.00 66.75 83 PRO A C 1
ATOM 621 O O . PRO A 1 83 ? 17.527 4.370 3.354 1.00 66.75 83 PRO A O 1
ATOM 624 N N . ALA A 1 84 ? 16.911 2.709 4.754 1.00 68.25 84 ALA A N 1
ATOM 625 C CA . ALA A 1 84 ? 15.526 2.629 4.312 1.00 68.25 84 ALA A CA 1
ATOM 626 C C . ALA A 1 84 ? 14.511 2.780 5.453 1.00 68.25 84 ALA A C 1
ATOM 628 O O . ALA A 1 84 ? 14.836 2.658 6.636 1.00 68.25 84 ALA A O 1
ATOM 629 N N . ALA A 1 85 ? 13.276 3.094 5.085 1.00 65.69 85 ALA A N 1
ATOM 630 C CA . ALA A 1 85 ? 12.142 3.221 5.987 1.00 65.69 85 ALA A CA 1
ATOM 631 C C . ALA A 1 85 ? 10.851 2.826 5.268 1.00 65.69 85 ALA A C 1
ATOM 633 O O . ALA A 1 85 ? 10.793 2.844 4.038 1.00 65.69 85 ALA A O 1
ATOM 634 N N . ILE A 1 86 ? 9.834 2.495 6.053 1.00 74.25 86 ILE A N 1
ATOM 635 C CA . ILE A 1 86 ? 8.489 2.179 5.575 1.00 74.25 86 ILE A CA 1
ATOM 636 C C . ILE A 1 86 ? 7.455 3.016 6.322 1.00 74.25 86 ILE A C 1
ATOM 638 O O . ILE A 1 86 ? 7.689 3.404 7.470 1.00 74.25 86 ILE A O 1
ATOM 642 N N . GLY A 1 87 ? 6.322 3.266 5.677 1.00 72.00 87 GLY A N 1
ATOM 643 C CA . GLY A 1 87 ? 5.142 3.903 6.248 1.00 72.00 87 GLY A CA 1
ATOM 644 C C . GLY A 1 87 ? 3.872 3.172 5.825 1.00 72.00 87 GLY A C 1
ATOM 645 O O . GLY A 1 87 ? 3.799 2.624 4.723 1.00 72.00 87 GLY A O 1
ATOM 646 N N . TRP A 1 88 ? 2.881 3.137 6.713 1.00 79.31 88 TRP A N 1
ATOM 647 C CA . TRP A 1 88 ? 1.583 2.536 6.428 1.00 79.31 88 TRP A CA 1
ATOM 648 C C . TRP A 1 88 ? 0.441 3.192 7.195 1.00 79.31 88 TRP A C 1
ATOM 650 O O . TRP A 1 88 ? 0.629 3.757 8.274 1.00 79.31 88 TRP A O 1
ATOM 660 N N . ILE A 1 89 ? -0.769 3.044 6.658 1.00 72.69 89 ILE A N 1
ATOM 661 C CA . ILE A 1 89 ? -2.011 3.436 7.320 1.00 72.69 89 ILE A CA 1
ATOM 662 C C . ILE A 1 89 ? -3.162 2.509 6.924 1.00 72.69 89 ILE A C 1
ATOM 664 O O . ILE A 1 89 ? -3.262 2.062 5.784 1.00 72.69 89 ILE A O 1
ATOM 668 N N . ILE A 1 90 ? -4.049 2.237 7.872 1.00 75.00 90 ILE A N 1
ATOM 669 C CA . ILE A 1 90 ? -5.283 1.477 7.706 1.00 75.00 90 ILE A CA 1
ATOM 670 C C . ILE A 1 90 ? -6.449 2.409 8.000 1.00 75.00 90 ILE A C 1
ATOM 672 O O . ILE A 1 90 ? -6.526 3.007 9.072 1.00 75.00 90 ILE A O 1
ATOM 676 N N . VAL A 1 91 ? -7.370 2.529 7.050 1.00 66.12 91 VAL A N 1
ATOM 677 C CA . VAL A 1 91 ? -8.532 3.416 7.133 1.00 66.12 91 VAL A CA 1
ATOM 678 C C . VAL A 1 91 ? -9.807 2.615 6.914 1.00 66.12 91 VAL A C 1
ATOM 680 O O . VAL A 1 91 ? -9.886 1.783 6.020 1.00 66.12 91 VAL A O 1
ATOM 683 N N . THR A 1 92 ? -10.833 2.907 7.696 1.00 64.12 92 THR A N 1
ATOM 684 C CA . THR A 1 92 ? -12.192 2.375 7.531 1.00 64.12 92 THR A CA 1
ATOM 685 C C . THR A 1 92 ? -13.159 3.522 7.250 1.00 64.12 92 THR A C 1
ATOM 687 O O . THR A 1 92 ? -12.778 4.696 7.278 1.00 64.12 92 THR A O 1
ATOM 690 N N . SER A 1 93 ? -14.438 3.214 7.027 1.00 53.53 93 SER A N 1
ATOM 691 C CA . SER A 1 93 ? -15.491 4.236 6.954 1.00 53.53 93 SER A CA 1
ATOM 692 C C . SER A 1 93 ? -15.582 5.101 8.213 1.00 53.53 93 SER A C 1
ATOM 694 O O . SER A 1 93 ? -16.041 6.234 8.130 1.00 53.53 93 SER A O 1
ATOM 696 N N . GLU A 1 94 ? -15.120 4.586 9.352 1.00 49.31 94 GLU A N 1
ATOM 697 C CA . GLU A 1 94 ? -15.128 5.273 10.645 1.00 49.31 94 GLU A CA 1
ATOM 698 C C . GLU A 1 94 ? -13.816 6.022 10.942 1.00 49.31 94 GLU A C 1
ATOM 700 O O . GLU A 1 94 ? -13.614 6.529 12.046 1.00 49.31 94 GLU A O 1
ATOM 705 N N . GLY A 1 95 ? -12.904 6.075 9.968 1.00 46.94 95 GLY A N 1
ATOM 706 C CA . GLY A 1 95 ? -11.629 6.773 10.073 1.00 46.94 95 GLY A CA 1
ATOM 707 C C . GLY A 1 95 ? -10.420 5.849 10.177 1.00 46.94 95 GLY A C 1
ATOM 708 O O . GLY A 1 95 ? -10.485 4.654 9.878 1.00 46.94 95 GLY A O 1
ATOM 709 N N . ILE A 1 96 ? -9.290 6.446 10.551 1.00 60.16 96 ILE A N 1
ATOM 710 C CA . ILE A 1 96 ? -8.001 5.761 10.693 1.00 60.16 96 ILE A CA 1
ATOM 711 C C . ILE A 1 96 ? -8.125 4.718 11.804 1.00 60.16 96 ILE A C 1
ATOM 713 O O . ILE A 1 96 ? -8.766 4.975 12.813 1.00 60.16 96 ILE A O 1
ATOM 717 N N . VAL A 1 97 ? -7.562 3.537 11.596 1.00 65.69 97 VAL A N 1
ATOM 718 C CA . VAL A 1 97 ? -7.529 2.430 12.562 1.00 65.69 97 VAL A CA 1
ATOM 719 C C . VAL A 1 97 ? -6.127 2.273 13.119 1.00 65.69 97 VAL A C 1
ATOM 721 O O . VAL A 1 97 ? -5.938 2.207 14.330 1.00 65.69 97 VAL A O 1
ATOM 724 N N . GLU A 1 98 ? -5.143 2.285 12.227 1.00 69.50 98 GLU A N 1
ATOM 725 C CA . GLU A 1 98 ? -3.731 2.250 12.567 1.00 69.50 98 GLU A CA 1
ATOM 726 C C . GLU A 1 98 ? -2.952 3.075 11.552 1.00 69.50 98 GLU A C 1
ATOM 728 O O . GLU A 1 98 ? -3.260 3.056 10.366 1.00 69.50 98 GLU A O 1
ATOM 733 N N . GLU A 1 99 ? -1.911 3.750 12.014 1.00 74.50 99 GLU A N 1
ATOM 734 C CA . GLU A 1 99 ? -0.844 4.280 11.176 1.00 74.50 99 GLU A CA 1
ATOM 735 C C . GLU A 1 99 ? 0.501 4.032 11.857 1.00 74.50 99 GLU A C 1
ATOM 737 O O . GLU A 1 99 ? 0.577 3.870 13.087 1.00 74.50 99 GLU A O 1
ATOM 742 N N . GLY A 1 100 ? 1.557 3.979 11.057 1.00 62.12 100 GLY A N 1
ATOM 743 C CA . GLY A 1 100 ? 2.899 3.752 11.553 1.00 62.12 100 GLY A CA 1
ATOM 744 C C . GLY A 1 100 ? 3.968 4.047 10.516 1.00 62.12 100 GLY A C 1
ATOM 745 O O . GLY A 1 100 ? 3.715 4.159 9.319 1.00 62.12 100 GLY A O 1
ATOM 746 N N . GLY A 1 101 ? 5.190 4.174 11.012 1.00 71.12 101 GLY A N 1
ATOM 747 C CA . GLY A 1 101 ? 6.374 4.252 10.182 1.00 71.12 101 GLY A CA 1
ATOM 748 C C . GLY A 1 101 ? 7.599 3.860 10.985 1.00 71.12 101 GLY A C 1
ATOM 749 O O . GLY A 1 101 ? 7.717 4.190 12.169 1.00 71.12 101 GLY A O 1
ATOM 750 N N . GLU A 1 102 ? 8.514 3.141 10.351 1.00 65.94 102 GLU A N 1
ATOM 751 C CA . GLU A 1 102 ? 9.717 2.654 11.012 1.00 65.94 102 GLU A CA 1
ATOM 752 C C . GLU A 1 102 ? 10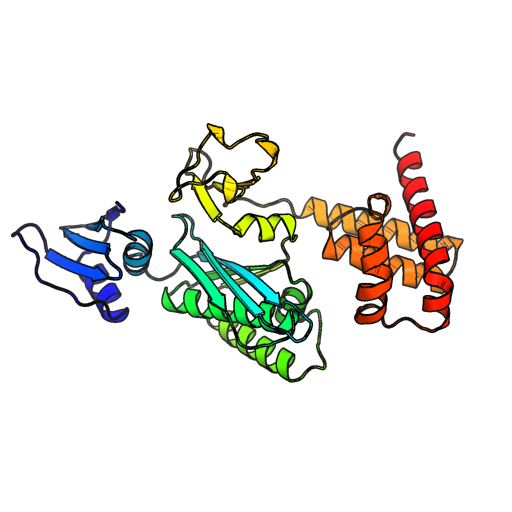.917 2.616 10.073 1.00 65.94 102 GLU A C 1
ATOM 754 O O . GLU A 1 102 ? 10.798 2.497 8.851 1.00 65.94 102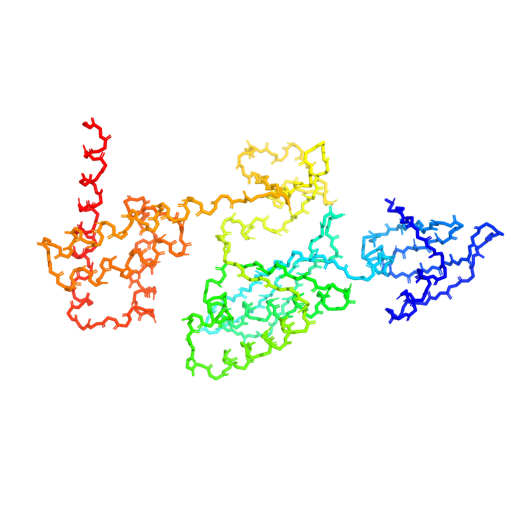 GLU A O 1
ATOM 759 N N . ARG A 1 103 ? 12.108 2.745 10.663 1.00 69.25 103 ARG A N 1
ATOM 760 C CA . ARG A 1 103 ? 13.358 2.517 9.943 1.00 69.25 103 ARG A CA 1
ATOM 761 C C . ARG A 1 103 ? 13.579 1.012 9.843 1.00 69.25 103 ARG A C 1
ATOM 763 O O . ARG A 1 103 ? 13.546 0.328 10.862 1.00 69.25 103 ARG A O 1
ATOM 770 N N . ILE A 1 104 ? 13.901 0.552 8.644 1.00 73.62 104 ILE A N 1
ATOM 771 C CA . ILE A 1 104 ? 14.291 -0.831 8.374 1.00 73.62 104 ILE A CA 1
ATOM 772 C C . ILE A 1 104 ? 15.780 -0.898 8.014 1.00 73.62 104 ILE A C 1
ATOM 774 O O . ILE A 1 104 ? 16.444 0.132 7.850 1.00 73.62 104 ILE A O 1
ATOM 778 N N . ASP A 1 105 ? 16.313 -2.114 7.913 1.00 81.94 105 ASP A N 1
ATOM 779 C CA . ASP A 1 105 ? 17.695 -2.339 7.494 1.00 81.94 105 ASP A CA 1
ATOM 780 C C . ASP A 1 105 ? 17.975 -1.786 6.088 1.00 81.94 105 ASP A C 1
ATOM 782 O O . ASP A 1 105 ? 17.074 -1.608 5.263 1.00 81.94 105 ASP A O 1
ATOM 786 N N . ASP A 1 106 ? 19.257 -1.546 5.802 1.00 80.06 106 ASP A N 1
ATOM 787 C CA . ASP A 1 106 ? 19.708 -1.060 4.503 1.00 80.06 106 ASP A CA 1
ATOM 788 C C . ASP A 1 106 ? 19.217 -1.976 3.372 1.00 80.06 106 ASP A C 1
ATOM 790 O O . ASP A 1 106 ? 19.562 -3.159 3.287 1.00 80.06 106 ASP A O 1
ATOM 794 N N . THR A 1 107 ? 18.420 -1.418 2.464 1.00 79.19 107 THR A N 1
ATOM 795 C CA . THR A 1 107 ? 17.789 -2.181 1.389 1.00 79.19 107 THR A CA 1
ATOM 796 C C . THR A 1 107 ? 17.560 -1.330 0.142 1.00 79.19 107 THR A C 1
ATOM 798 O O . THR A 1 107 ? 17.875 -0.141 0.091 1.00 79.19 107 THR A O 1
ATOM 801 N N . THR A 1 108 ? 17.075 -1.958 -0.923 1.00 81.31 108 THR A N 1
ATOM 802 C CA . THR A 1 108 ? 16.695 -1.291 -2.178 1.00 81.31 108 THR A CA 1
ATOM 803 C C . THR A 1 108 ? 15.302 -0.680 -2.077 1.00 81.31 108 THR A C 1
ATOM 805 O O . THR A 1 108 ? 14.479 -1.230 -1.348 1.00 81.31 108 THR A O 1
ATOM 808 N N . ASN A 1 109 ? 14.984 0.335 -2.887 1.00 78.56 109 ASN A N 1
ATOM 809 C CA . ASN A 1 109 ? 13.656 0.967 -2.871 1.00 78.56 109 ASN A CA 1
ATOM 810 C C . ASN A 1 109 ? 12.526 -0.064 -3.027 1.00 78.56 109 ASN A C 1
ATOM 812 O O . ASN A 1 109 ? 11.719 -0.228 -2.129 1.00 78.56 109 ASN A O 1
ATOM 816 N N . ASN A 1 110 ? 12.565 -0.892 -4.077 1.00 84.31 110 ASN A N 1
ATOM 817 C CA . ASN A 1 110 ? 11.537 -1.917 -4.326 1.00 84.31 110 ASN A CA 1
ATOM 818 C C . ASN A 1 110 ? 11.343 -2.910 -3.169 1.00 84.31 110 ASN A C 1
ATOM 820 O O . ASN A 1 110 ? 10.266 -3.474 -3.016 1.00 84.31 110 ASN A O 1
ATOM 824 N N . ARG A 1 111 ? 12.394 -3.175 -2.383 1.00 89.19 111 ARG A N 1
ATOM 825 C CA . ARG A 1 111 ? 12.281 -4.048 -1.209 1.00 89.19 111 ARG A CA 1
ATOM 826 C C . ARG A 1 111 ? 11.602 -3.311 -0.065 1.00 89.19 111 ARG A C 1
ATOM 828 O O . ARG A 1 111 ? 10.728 -3.910 0.536 1.00 89.19 111 ARG A O 1
ATOM 835 N N . ALA A 1 112 ? 11.954 -2.047 0.184 1.00 78.50 112 ALA A N 1
ATOM 836 C CA . ALA A 1 112 ? 11.266 -1.213 1.169 1.00 78.50 112 ALA A CA 1
ATOM 837 C C . ALA A 1 112 ? 9.762 -1.107 0.861 1.00 78.50 112 ALA A C 1
ATOM 839 O O . ALA A 1 112 ? 8.950 -1.312 1.751 1.00 78.50 112 ALA A O 1
ATOM 840 N N . GLU A 1 113 ? 9.393 -0.897 -0.404 1.00 87.56 113 GLU A N 1
ATOM 841 C CA . GLU A 1 113 ? 7.988 -0.850 -0.849 1.00 87.56 113 GLU A CA 1
ATOM 842 C C . GLU A 1 113 ? 7.233 -2.147 -0.530 1.00 87.56 113 GLU A C 1
ATOM 844 O O . GLU A 1 113 ? 6.109 -2.138 -0.031 1.00 87.56 113 GLU A O 1
ATOM 849 N N . TYR A 1 114 ? 7.871 -3.295 -0.781 1.00 96.62 114 TYR A N 1
ATOM 850 C CA . TYR A 1 114 ? 7.309 -4.588 -0.402 1.00 96.62 114 TYR A CA 1
ATOM 851 C C . TYR A 1 114 ? 7.194 -4.751 1.115 1.00 96.62 114 TYR A C 1
ATOM 853 O O . TYR A 1 114 ? 6.177 -5.261 1.569 1.00 96.62 114 TYR A O 1
ATOM 861 N N . GLU A 1 115 ? 8.202 -4.348 1.894 1.00 95.31 115 GLU A N 1
ATOM 862 C CA . GLU A 1 115 ? 8.124 -4.418 3.361 1.00 95.31 115 GLU A CA 1
ATOM 863 C C . GLU A 1 115 ? 6.965 -3.562 3.894 1.00 95.31 115 GLU A C 1
ATOM 865 O O . GLU A 1 115 ? 6.237 -4.006 4.779 1.00 95.31 115 GLU A O 1
ATOM 870 N N . ALA A 1 116 ? 6.731 -2.379 3.316 1.00 87.50 116 ALA A N 1
ATOM 871 C CA . ALA A 1 116 ? 5.607 -1.518 3.676 1.00 87.50 116 ALA A CA 1
ATOM 872 C C . ALA A 1 116 ? 4.255 -2.196 3.393 1.00 87.50 116 ALA A C 1
ATOM 874 O O . ALA A 1 116 ? 3.378 -2.225 4.260 1.00 87.50 116 ALA A O 1
ATOM 875 N N . LEU A 1 117 ? 4.106 -2.811 2.211 1.00 97.38 117 LEU A N 1
ATOM 876 C CA . LEU A 1 117 ? 2.917 -3.595 1.871 1.00 97.38 117 LEU A CA 1
ATOM 877 C C . LEU A 1 117 ? 2.712 -4.764 2.845 1.00 97.38 117 LEU A C 1
ATOM 879 O O . LEU A 1 117 ? 1.605 -4.984 3.328 1.00 97.38 117 LEU A O 1
ATOM 883 N N . LEU A 1 118 ? 3.763 -5.529 3.139 1.00 98.12 118 LEU A N 1
ATOM 884 C CA . LEU A 1 118 ? 3.670 -6.663 4.060 1.00 98.12 118 LEU A CA 1
ATOM 885 C C . LEU A 1 118 ? 3.230 -6.204 5.451 1.00 98.12 118 LEU A C 1
ATOM 887 O O . LEU A 1 118 ? 2.298 -6.774 6.015 1.00 98.12 118 LEU A O 1
ATOM 891 N N . ARG A 1 119 ? 3.826 -5.120 5.958 1.00 94.69 119 ARG A N 1
ATOM 892 C CA . ARG A 1 119 ? 3.519 -4.580 7.283 1.00 94.69 119 ARG A CA 1
ATOM 893 C C . ARG A 1 119 ? 2.075 -4.100 7.414 1.00 94.69 119 ARG A C 1
ATOM 895 O O . ARG A 1 119 ? 1.473 -4.320 8.468 1.00 94.69 119 ARG A O 1
ATOM 902 N N . VAL A 1 120 ? 1.514 -3.461 6.381 1.00 92.38 120 VAL A N 1
ATOM 903 C CA . VAL A 1 120 ? 0.114 -3.006 6.420 1.00 92.38 120 VAL A CA 1
ATOM 904 C C . VAL A 1 120 ? -0.873 -4.168 6.309 1.00 92.38 120 VAL A C 1
ATOM 906 O O . VAL A 1 120 ? -1.912 -4.143 6.964 1.00 92.38 120 VAL A O 1
ATOM 909 N N . LEU A 1 121 ? -0.548 -5.205 5.528 1.00 97.00 121 LEU A N 1
ATOM 910 C CA . LEU A 1 121 ? -1.382 -6.403 5.401 1.00 97.00 121 LEU A CA 1
ATOM 911 C C . LEU A 1 121 ? -1.371 -7.257 6.673 1.00 97.00 121 LEU A C 1
ATOM 913 O O . LEU A 1 121 ? -2.418 -7.775 7.059 1.00 97.00 121 LEU A O 1
ATOM 917 N N . ASP A 1 122 ? -0.214 -7.392 7.325 1.00 94.75 122 ASP A N 1
ATOM 918 C CA . ASP A 1 122 ? -0.114 -8.062 8.623 1.00 94.75 122 ASP A CA 1
ATOM 919 C C . ASP A 1 122 ? -0.935 -7.306 9.681 1.00 94.75 122 ASP A C 1
ATOM 921 O O . ASP A 1 122 ? -1.766 -7.920 10.345 1.00 94.75 122 ASP A O 1
ATOM 925 N N . ALA A 1 123 ? -0.826 -5.972 9.768 1.00 87.12 123 ALA A N 1
ATOM 926 C CA . ALA A 1 123 ? -1.680 -5.211 10.686 1.00 87.12 123 ALA A CA 1
ATOM 927 C C . ALA A 1 123 ? -3.168 -5.333 10.348 1.00 87.12 123 ALA A C 1
ATOM 929 O O . ALA A 1 123 ? -3.977 -5.507 11.249 1.00 87.12 123 ALA A O 1
ATOM 930 N N . ALA A 1 124 ? -3.556 -5.299 9.071 1.00 89.88 124 ALA A N 1
ATOM 931 C CA . ALA A 1 124 ? -4.961 -5.462 8.699 1.00 89.88 124 ALA A CA 1
ATOM 932 C C . ALA A 1 124 ? -5.545 -6.804 9.176 1.00 89.88 124 ALA A C 1
ATOM 934 O O . ALA A 1 124 ? -6.723 -6.869 9.519 1.00 89.88 124 ALA A O 1
ATOM 935 N N . ARG A 1 125 ? -4.720 -7.855 9.267 1.00 87.81 125 ARG A N 1
ATOM 936 C CA . ARG A 1 125 ? -5.119 -9.114 9.905 1.00 87.81 125 ARG A CA 1
ATOM 937 C C . ARG A 1 125 ? -5.235 -9.044 11.411 1.00 87.81 125 ARG A C 1
ATOM 939 O O . ARG A 1 125 ? -6.122 -9.681 11.957 1.00 87.81 125 ARG A O 1
ATOM 946 N N . GLU A 1 126 ? -4.339 -8.329 12.077 1.00 84.56 126 GLU A N 1
ATOM 947 C CA . GLU A 1 126 ? -4.383 -8.186 13.536 1.00 84.56 126 GLU A CA 1
ATOM 948 C C . GLU A 1 126 ? -5.673 -7.499 14.019 1.00 84.56 126 GLU A C 1
ATOM 950 O O . GLU A 1 126 ? -6.068 -7.695 15.165 1.00 84.56 126 GLU A O 1
ATOM 955 N N . TYR A 1 127 ? -6.339 -6.732 13.148 1.00 79.12 127 TYR A N 1
ATOM 956 C CA . TYR A 1 127 ? -7.661 -6.140 13.396 1.00 79.12 127 TYR A CA 1
ATOM 957 C C . TYR A 1 127 ? -8.833 -6.959 12.827 1.00 79.12 127 TYR A C 1
ATOM 959 O O . TYR A 1 127 ? -9.950 -6.448 12.791 1.00 79.12 127 TYR A O 1
ATOM 967 N N . ASP A 1 128 ? -8.595 -8.193 12.369 1.00 80.81 128 ASP A N 1
ATOM 968 C CA . ASP A 1 128 ? -9.622 -9.100 11.838 1.00 80.81 128 ASP A CA 1
ATOM 969 C C . ASP A 1 128 ? -10.496 -8.469 10.729 1.00 80.81 128 ASP A C 1
ATOM 971 O O . ASP A 1 128 ? -11.713 -8.659 10.698 1.00 80.81 128 ASP A O 1
ATOM 975 N N . PHE A 1 129 ? -9.903 -7.691 9.811 1.00 83.00 129 PHE A N 1
ATOM 976 C CA . PHE A 1 129 ? -10.626 -7.228 8.619 1.00 83.00 129 PHE A CA 1
ATOM 977 C C . PHE A 1 129 ? -10.845 -8.377 7.632 1.00 83.00 129 PHE A C 1
ATOM 979 O O . PHE A 1 129 ? -9.920 -9.140 7.361 1.00 83.00 129 PHE A O 1
ATOM 986 N N . ASP A 1 130 ? -12.032 -8.446 7.020 1.00 81.94 130 ASP A N 1
ATOM 987 C CA . ASP A 1 130 ? -12.340 -9.464 6.000 1.00 81.94 130 ASP A CA 1
ATOM 988 C C . ASP A 1 130 ? -11.935 -9.007 4.603 1.00 81.94 130 ASP A C 1
ATOM 990 O O . ASP A 1 130 ? -11.688 -9.819 3.715 1.00 81.94 130 ASP A O 1
ATOM 994 N N . THR A 1 131 ? -11.946 -7.693 4.367 1.00 84.19 131 THR A N 1
ATOM 995 C CA . THR A 1 131 ? -11.714 -7.113 3.048 1.00 84.19 131 THR A CA 1
ATOM 996 C C . THR A 1 131 ? -10.625 -6.062 3.094 1.00 84.19 131 THR A C 1
ATOM 998 O O . THR A 1 131 ? -10.674 -5.163 3.931 1.00 84.19 131 THR A O 1
ATOM 1001 N N . VAL A 1 132 ? -9.680 -6.112 2.155 1.00 92.00 132 VAL A N 1
ATOM 1002 C CA . VAL A 1 132 ? -8.587 -5.133 2.078 1.00 92.00 132 VAL A CA 1
ATOM 1003 C C . VAL A 1 132 ? -8.482 -4.500 0.697 1.00 92.00 132 VAL A C 1
ATOM 1005 O O . VAL A 1 132 ? -8.357 -5.189 -0.307 1.00 92.00 132 VAL A O 1
ATOM 1008 N N . ASP A 1 133 ? -8.433 -3.171 0.655 1.00 85.44 133 ASP A N 1
ATOM 1009 C CA . ASP A 1 133 ? -8.035 -2.398 -0.521 1.00 85.44 133 ASP A CA 1
ATOM 1010 C C . ASP A 1 133 ? -6.665 -1.756 -0.282 1.00 85.44 133 ASP A C 1
ATOM 1012 O O . ASP A 1 133 ? -6.568 -0.701 0.351 1.00 85.44 133 ASP A O 1
ATOM 1016 N N . ALA A 1 134 ? -5.609 -2.392 -0.785 1.00 89.50 134 ALA A N 1
ATOM 1017 C CA . ALA A 1 134 ? -4.235 -1.920 -0.671 1.00 89.50 134 ALA A CA 1
ATOM 1018 C C . ALA A 1 134 ? -3.899 -0.869 -1.744 1.00 89.50 134 ALA A C 1
ATOM 1020 O O . ALA A 1 134 ? -4.244 -1.020 -2.916 1.00 89.50 134 ALA A O 1
ATOM 1021 N N . ARG A 1 135 ? -3.195 0.198 -1.367 1.00 84.62 135 ARG A N 1
ATOM 1022 C CA . ARG A 1 135 ? -2.813 1.303 -2.253 1.00 84.62 135 ARG A CA 1
ATOM 1023 C C . ARG A 1 135 ? -1.382 1.746 -1.978 1.00 84.62 135 ARG A C 1
ATOM 1025 O O . ARG A 1 135 ? -1.021 1.969 -0.831 1.00 84.62 135 ARG A O 1
ATOM 1032 N N . GLY A 1 136 ? -0.594 1.896 -3.031 1.00 76.94 136 GLY A N 1
ATOM 1033 C CA . GLY A 1 136 ? 0.762 2.442 -2.952 1.00 76.94 136 GLY A CA 1
ATOM 1034 C C . GLY A 1 136 ? 1.185 3.034 -4.290 1.00 76.94 136 GLY A C 1
ATOM 1035 O O . GLY A 1 136 ? 0.536 2.792 -5.311 1.00 76.94 136 GLY A O 1
ATOM 1036 N N . ASP A 1 137 ? 2.258 3.812 -4.308 1.00 75.88 137 ASP A N 1
ATOM 1037 C CA . ASP A 1 137 ? 2.801 4.443 -5.523 1.00 75.88 137 ASP A CA 1
ATOM 1038 C C . ASP A 1 137 ? 3.840 3.586 -6.259 1.00 75.88 137 ASP A C 1
ATOM 1040 O O . ASP A 1 137 ? 4.241 3.887 -7.385 1.00 75.88 137 ASP A O 1
ATOM 1044 N N . SER A 1 138 ? 4.221 2.446 -5.689 1.00 81.94 138 SER A N 1
ATOM 1045 C CA . SER A 1 138 ? 5.085 1.492 -6.370 1.00 81.94 138 SER A CA 1
ATOM 1046 C C . SER A 1 138 ? 4.311 0.648 -7.380 1.00 81.94 138 SER A C 1
ATOM 1048 O O . SER A 1 138 ? 3.845 -0.459 -7.084 1.00 81.94 138 SER A O 1
ATOM 1050 N N . GLN A 1 139 ? 4.226 1.126 -8.625 1.00 81.69 139 GLN A N 1
ATOM 1051 C CA . GLN A 1 139 ? 3.605 0.359 -9.709 1.00 81.69 139 GLN A CA 1
ATOM 1052 C C . GLN A 1 139 ? 4.227 -1.043 -9.852 1.00 81.69 139 GLN A C 1
ATOM 1054 O O . GLN A 1 139 ? 3.519 -2.018 -10.101 1.00 81.69 139 GLN A O 1
ATOM 1059 N N . LEU A 1 140 ? 5.544 -1.165 -9.654 1.00 88.00 140 LEU A N 1
ATOM 1060 C CA . LEU A 1 140 ? 6.240 -2.450 -9.712 1.00 88.00 140 LEU A CA 1
ATOM 1061 C C . LEU A 1 140 ? 5.669 -3.454 -8.709 1.00 88.00 140 LEU A C 1
ATOM 1063 O O . LEU A 1 140 ? 5.382 -4.587 -9.095 1.00 88.00 140 LEU A O 1
ATOM 1067 N N . VAL A 1 141 ? 5.499 -3.054 -7.446 1.00 90.38 141 VAL A N 1
ATOM 1068 C CA . VAL A 1 141 ? 4.947 -3.932 -6.403 1.00 90.38 141 VAL A CA 1
ATOM 1069 C C . VAL A 1 141 ? 3.509 -4.306 -6.743 1.00 90.38 141 VAL A C 1
ATOM 1071 O O . VAL A 1 141 ? 3.174 -5.491 -6.744 1.00 90.38 141 VAL A O 1
ATOM 1074 N N . VAL A 1 142 ? 2.685 -3.321 -7.109 1.00 89.56 142 VAL A N 1
ATOM 1075 C CA . VAL A 1 142 ? 1.273 -3.527 -7.466 1.00 89.56 142 VAL A CA 1
ATOM 1076 C C . VAL A 1 142 ? 1.129 -4.543 -8.604 1.00 89.56 142 VAL A C 1
ATOM 1078 O O . VAL A 1 142 ? 0.405 -5.532 -8.472 1.00 89.56 142 VAL A O 1
ATOM 1081 N N . GLU A 1 143 ? 1.851 -4.354 -9.709 1.00 87.94 143 GLU A N 1
ATOM 1082 C CA . GLU A 1 143 ? 1.742 -5.217 -10.890 1.00 87.94 143 GLU A CA 1
ATOM 1083 C C . GLU A 1 143 ? 2.363 -6.605 -10.672 1.00 87.94 143 GLU A C 1
ATOM 1085 O O . GLU A 1 143 ? 1.840 -7.605 -11.178 1.00 87.94 143 GLU A O 1
ATOM 1090 N N . GLN A 1 144 ? 3.425 -6.717 -9.865 1.00 89.00 144 GLN A N 1
ATOM 1091 C CA . GLN A 1 144 ? 3.978 -8.019 -9.478 1.00 89.00 144 GLN A CA 1
ATOM 1092 C C . GLN A 1 144 ? 3.023 -8.798 -8.567 1.00 89.00 144 GLN A C 1
ATOM 1094 O O . GLN A 1 144 ? 2.808 -9.997 -8.769 1.00 89.00 144 GLN A O 1
ATOM 1099 N N . VAL A 1 145 ? 2.388 -8.141 -7.594 1.00 96.44 145 VAL A N 1
ATOM 1100 C CA . VAL A 1 145 ? 1.387 -8.774 -6.721 1.00 96.44 145 VAL A CA 1
ATOM 1101 C C . VAL A 1 145 ? 0.176 -9.235 -7.534 1.00 96.44 145 VAL A C 1
ATOM 1103 O O . VAL A 1 145 ? -0.189 -10.413 -7.451 1.00 96.44 145 VAL A O 1
ATOM 1106 N N . ARG A 1 146 ? -0.356 -8.391 -8.428 1.00 93.00 146 ARG A N 1
ATOM 1107 C CA . ARG A 1 146 ? -1.409 -8.766 -9.398 1.00 93.00 146 ARG A CA 1
ATOM 1108 C C . ARG A 1 146 ? -0.975 -9.889 -10.344 1.00 93.00 146 ARG A C 1
ATOM 1110 O O . ARG A 1 146 ? -1.795 -10.674 -10.807 1.00 93.00 146 ARG A O 1
ATOM 1117 N N . GLY A 1 147 ? 0.328 -10.030 -10.571 1.00 90.94 147 GLY A N 1
ATOM 1118 C CA . GLY A 1 147 ? 0.917 -11.037 -11.451 1.00 90.94 147 GLY A CA 1
ATOM 1119 C C . GLY A 1 147 ? 0.900 -10.663 -12.921 1.00 90.94 147 GLY A C 1
ATOM 1120 O O . GLY A 1 147 ? 1.094 -11.539 -13.757 1.00 90.94 147 GLY A O 1
ATOM 1121 N N . ALA A 1 148 ? 0.683 -9.386 -13.225 1.00 86.94 148 ALA A N 1
ATOM 1122 C CA . ALA A 1 148 ? 0.899 -8.858 -14.560 1.00 86.94 148 ALA A CA 1
ATOM 1123 C C . ALA A 1 148 ? 2.395 -8.825 -14.892 1.00 86.94 148 ALA A C 1
ATOM 1125 O O . ALA A 1 148 ? 2.772 -9.050 -16.041 1.00 86.94 148 ALA A O 1
ATOM 1126 N N . TRP A 1 149 ? 3.243 -8.560 -13.890 1.00 86.94 149 TRP A N 1
ATOM 1127 C CA . TRP A 1 149 ? 4.696 -8.523 -14.033 1.00 86.94 149 TRP A CA 1
ATOM 1128 C C . TRP A 1 149 ? 5.363 -9.640 -13.232 1.00 86.94 149 TRP A C 1
ATOM 1130 O O . TRP A 1 149 ? 4.968 -9.954 -12.108 1.00 86.94 149 TRP A O 1
ATOM 1140 N N . ASP A 1 150 ? 6.419 -10.210 -13.804 1.00 82.06 150 ASP A N 1
ATOM 1141 C CA . ASP A 1 150 ? 7.315 -11.126 -13.108 1.00 82.06 150 ASP A CA 1
ATOM 1142 C C . ASP A 1 150 ? 8.624 -10.424 -12.734 1.00 82.06 150 ASP A C 1
ATOM 1144 O O . ASP A 1 150 ? 8.969 -9.356 -13.238 1.00 82.06 150 ASP A O 1
ATOM 1148 N N . THR A 1 151 ? 9.363 -11.039 -11.817 1.00 81.50 151 THR A N 1
ATOM 1149 C CA . THR A 1 151 ? 10.691 -10.590 -11.393 1.00 81.50 151 THR A CA 1
ATOM 1150 C C . THR A 1 151 ? 11.642 -11.769 -11.387 1.00 81.50 151 THR A C 1
ATOM 1152 O O . THR A 1 151 ? 11.229 -12.880 -11.050 1.00 81.50 151 THR A O 1
ATOM 1155 N N . ASP A 1 152 ? 12.902 -11.543 -11.754 1.00 83.75 152 ASP A N 1
ATOM 1156 C CA . ASP A 1 152 ? 13.982 -12.525 -11.631 1.00 83.75 152 ASP A CA 1
ATOM 1157 C C . ASP A 1 152 ? 14.749 -12.426 -10.310 1.00 83.75 152 ASP A C 1
ATOM 1159 O O . ASP A 1 152 ? 15.484 -13.356 -9.983 1.00 83.75 152 ASP A O 1
ATOM 1163 N N . ASP A 1 153 ? 14.546 -11.361 -9.520 1.00 85.00 153 ASP A N 1
ATOM 1164 C CA . ASP A 1 153 ? 15.145 -11.239 -8.186 1.00 85.00 153 ASP A CA 1
ATOM 1165 C C . ASP A 1 153 ? 14.462 -12.231 -7.222 1.00 85.00 153 ASP A C 1
ATOM 1167 O O . ASP A 1 153 ? 13.281 -12.047 -6.893 1.00 85.00 153 ASP A O 1
ATOM 1171 N N . PRO A 1 154 ? 15.173 -13.262 -6.720 1.00 86.56 154 PRO A N 1
ATOM 1172 C CA . PRO A 1 154 ? 14.602 -14.234 -5.793 1.00 86.56 154 PRO A CA 1
ATOM 1173 C C . PRO A 1 154 ? 14.046 -13.597 -4.513 1.00 86.56 154 PRO A C 1
ATOM 1175 O O . PRO A 1 154 ? 13.033 -14.060 -3.998 1.00 86.56 154 PRO A O 1
ATOM 1178 N N . ALA A 1 155 ? 14.654 -12.509 -4.033 1.00 86.88 155 ALA A N 1
ATOM 1179 C CA . ALA A 1 155 ? 14.217 -11.817 -2.824 1.00 86.88 155 ALA A CA 1
ATOM 1180 C C . ALA A 1 155 ? 12.895 -11.060 -3.032 1.00 86.88 155 ALA A C 1
ATOM 1182 O O . ALA A 1 155 ? 12.110 -10.915 -2.093 1.00 86.88 155 ALA A O 1
ATOM 1183 N N . LEU A 1 156 ? 12.633 -10.575 -4.251 1.00 89.69 156 LEU A N 1
ATOM 1184 C CA . LEU A 1 156 ? 11.339 -9.981 -4.604 1.00 89.69 156 LEU A CA 1
ATOM 1185 C C . LEU A 1 156 ? 10.284 -11.061 -4.867 1.00 89.69 156 LEU A C 1
ATOM 1187 O O . LEU A 1 156 ? 9.129 -10.878 -4.496 1.00 89.69 156 LEU A O 1
ATOM 1191 N N . ARG A 1 157 ? 10.672 -12.215 -5.432 1.00 92.56 157 ARG A N 1
ATOM 1192 C CA . ARG A 1 157 ? 9.767 -13.373 -5.563 1.00 92.56 157 ARG A CA 1
ATOM 1193 C C . ARG A 1 157 ? 9.251 -13.836 -4.204 1.00 92.56 157 ARG A C 1
ATOM 1195 O O . ARG A 1 157 ? 8.054 -14.051 -4.066 1.00 92.56 157 ARG A O 1
ATOM 1202 N N . GLU A 1 158 ? 10.133 -13.956 -3.217 1.00 95.12 158 GLU A N 1
ATOM 1203 C CA . GLU A 1 158 ? 9.769 -14.345 -1.851 1.00 95.12 158 GLU A CA 1
ATOM 1204 C C . GLU A 1 158 ? 8.766 -13.362 -1.227 1.00 95.12 158 GLU A C 1
ATOM 1206 O O . GLU A 1 158 ? 7.718 -13.777 -0.737 1.00 95.12 158 GLU A O 1
ATOM 1211 N N . ARG A 1 159 ? 9.018 -12.053 -1.348 1.00 97.00 159 ARG A N 1
ATOM 1212 C CA . ARG A 1 159 ? 8.101 -11.006 -0.865 1.00 97.00 159 ARG A CA 1
ATOM 1213 C C . ARG A 1 159 ? 6.756 -11.023 -1.580 1.00 97.00 159 ARG A C 1
ATOM 1215 O O . ARG A 1 159 ? 5.723 -10.898 -0.934 1.00 97.00 159 ARG A O 1
ATOM 1222 N N . ARG A 1 160 ? 6.747 -11.233 -2.899 1.00 97.25 160 ARG A N 1
ATOM 1223 C CA . ARG A 1 160 ? 5.514 -11.398 -3.681 1.00 97.25 160 ARG A CA 1
ATOM 1224 C C . ARG A 1 160 ? 4.701 -12.596 -3.199 1.00 97.25 160 ARG A C 1
ATOM 1226 O O . ARG A 1 160 ? 3.486 -12.476 -3.078 1.00 97.25 160 ARG A O 1
ATOM 1233 N N . VAL A 1 161 ? 5.350 -13.737 -2.953 1.00 97.00 161 VAL A N 1
ATOM 1234 C CA . VAL A 1 161 ? 4.684 -14.935 -2.420 1.00 97.00 161 VAL A CA 1
ATOM 1235 C C . VAL A 1 161 ? 4.077 -14.620 -1.062 1.00 97.00 161 VAL A C 1
ATOM 1237 O O . VAL A 1 161 ? 2.880 -14.819 -0.890 1.00 97.00 161 VAL A O 1
ATOM 1240 N N . ARG A 1 162 ? 4.853 -14.030 -0.149 1.00 97.88 162 ARG A N 1
ATOM 1241 C CA . ARG A 1 162 ? 4.361 -13.660 1.178 1.00 97.88 162 ARG A CA 1
ATOM 1242 C C . ARG A 1 162 ? 3.191 -12.675 1.118 1.00 97.88 162 ARG A C 1
ATOM 1244 O O . ARG A 1 162 ? 2.196 -12.875 1.802 1.00 97.88 162 ARG A O 1
ATOM 1251 N N . ALA A 1 163 ? 3.277 -11.649 0.273 1.00 97.88 163 ALA A N 1
ATOM 1252 C CA . ALA A 1 163 ? 2.198 -10.682 0.093 1.00 97.88 163 ALA A CA 1
ATOM 1253 C C . ALA A 1 163 ? 0.923 -11.356 -0.427 1.00 97.88 163 ALA A C 1
ATOM 1255 O O . ALA A 1 163 ? -0.162 -11.030 0.033 1.00 97.88 163 ALA A O 1
ATOM 1256 N N . ARG A 1 164 ? 1.038 -12.328 -1.340 1.00 97.69 164 ARG A N 1
ATOM 1257 C CA . ARG A 1 164 ? -0.112 -13.107 -1.820 1.00 97.69 164 ARG A CA 1
ATOM 1258 C C . ARG A 1 164 ? -0.684 -14.038 -0.765 1.00 97.69 164 ARG A C 1
ATOM 1260 O O . ARG A 1 164 ? -1.891 -14.061 -0.616 1.00 97.69 164 ARG A O 1
ATOM 1267 N N . GLU A 1 165 ? 0.152 -14.736 0.000 1.00 97.25 165 GLU A N 1
ATOM 1268 C CA . GLU A 1 165 ? -0.315 -15.536 1.142 1.00 97.25 165 GLU A CA 1
ATOM 1269 C C . GLU A 1 165 ? -1.102 -14.673 2.131 1.00 97.25 165 GLU A C 1
ATOM 1271 O O . GLU A 1 165 ? -2.128 -15.102 2.655 1.00 97.25 165 GLU A O 1
ATOM 1276 N N . LEU A 1 166 ? -0.640 -13.438 2.354 1.00 96.94 166 LEU A N 1
ATOM 1277 C CA . LEU A 1 166 ? -1.376 -12.478 3.154 1.00 96.94 166 LEU A CA 1
ATOM 1278 C C . LEU A 1 166 ? -2.639 -11.975 2.443 1.00 96.94 166 LEU A C 1
ATOM 1280 O O . LEU A 1 166 ? -3.655 -11.768 3.081 1.00 96.94 166 LEU A O 1
ATOM 1284 N N . LEU A 1 167 ? -2.652 -11.755 1.143 1.00 97.44 167 LEU A N 1
ATOM 1285 C CA . LEU A 1 167 ? -3.882 -11.307 0.489 1.00 97.44 167 LEU A CA 1
ATOM 1286 C C . LEU A 1 167 ? -4.947 -12.417 0.455 1.00 97.44 167 LEU A C 1
ATOM 1288 O O . LEU A 1 167 ? -6.115 -12.162 0.722 1.00 97.44 167 LEU A O 1
ATOM 1292 N N . ASP A 1 168 ? -4.532 -13.662 0.237 1.00 95.50 168 ASP A N 1
ATOM 1293 C CA . ASP A 1 168 ? -5.413 -14.819 0.047 1.00 95.50 168 ASP A CA 1
ATOM 1294 C C . ASP A 1 168 ? -6.136 -15.285 1.319 1.00 95.50 168 ASP A C 1
ATOM 1296 O O . ASP A 1 168 ? -7.060 -16.091 1.239 1.00 95.50 168 ASP A O 1
ATOM 1300 N N . GLY A 1 169 ? -5.732 -14.811 2.497 1.00 93.25 169 GLY A N 1
ATOM 1301 C CA . GLY A 1 169 ? -6.497 -15.049 3.723 1.00 93.25 169 GLY A CA 1
ATOM 1302 C C . GLY A 1 169 ? -7.518 -13.950 4.045 1.00 93.25 169 GLY A C 1
ATOM 1303 O O . GLY A 1 169 ? -7.959 -13.909 5.187 1.00 93.25 169 GLY A O 1
ATOM 1304 N N . PHE A 1 170 ? -7.756 -12.988 3.148 1.00 94.38 170 PHE A N 1
ATOM 1305 C CA . PHE A 1 170 ? -8.897 -12.067 3.210 1.00 94.38 170 PHE A CA 1
ATOM 1306 C C . PHE A 1 170 ? -10.002 -12.608 2.292 1.00 94.38 170 PHE A C 1
ATOM 1308 O O . PHE A 1 170 ? -9.700 -13.224 1.267 1.00 94.38 170 PHE A O 1
ATOM 1315 N N . ASP A 1 171 ? -11.270 -12.367 2.627 1.00 92.19 171 ASP A N 1
ATOM 1316 C CA . ASP A 1 171 ? -12.418 -12.800 1.817 1.00 92.19 171 ASP A CA 1
ATOM 1317 C C . ASP A 1 171 ? -12.460 -12.082 0.461 1.00 92.19 171 ASP A C 1
ATOM 1319 O O . ASP A 1 171 ? -12.784 -12.673 -0.573 1.00 92.19 171 ASP A O 1
ATOM 1323 N N . GLU A 1 172 ? -12.108 -10.796 0.459 1.00 91.06 172 GLU A N 1
ATOM 1324 C CA . GLU A 1 172 ? -11.943 -9.988 -0.743 1.00 91.06 172 GLU A CA 1
ATOM 1325 C C . GLU A 1 172 ? -10.697 -9.114 -0.603 1.00 91.06 172 GLU A C 1
ATOM 1327 O O . GLU A 1 172 ? -10.417 -8.546 0.453 1.00 91.06 172 GLU A O 1
ATOM 1332 N N . TRP A 1 173 ? -9.939 -8.964 -1.686 1.00 97.25 173 TRP A N 1
ATOM 1333 C CA . TRP A 1 173 ? -8.836 -8.020 -1.701 1.00 97.25 173 TRP A CA 1
ATOM 1334 C C . TRP A 1 173 ? -8.685 -7.322 -3.046 1.00 97.25 173 TRP A C 1
ATOM 1336 O O . TRP A 1 173 ? -8.948 -7.883 -4.112 1.00 97.25 173 TRP A O 1
ATOM 1346 N N . SER A 1 174 ? -8.210 -6.083 -2.990 1.00 90.81 174 SER A N 1
ATOM 1347 C CA . SER A 1 174 ? -7.726 -5.331 -4.136 1.00 90.81 174 SER A CA 1
ATOM 1348 C C . SER A 1 174 ? -6.372 -4.703 -3.813 1.00 90.81 174 SER A C 1
ATOM 1350 O O . SER A 1 174 ? -6.035 -4.450 -2.658 1.00 90.81 174 SER A O 1
ATOM 1352 N N . ILE A 1 175 ? -5.560 -4.481 -4.842 1.00 93.19 175 ILE A N 1
ATOM 1353 C CA . ILE A 1 175 ? -4.342 -3.680 -4.738 1.00 93.19 175 ILE A CA 1
ATOM 1354 C C . ILE A 1 175 ? -4.300 -2.734 -5.926 1.00 93.19 175 ILE A C 1
ATOM 1356 O O . ILE A 1 175 ? -4.532 -3.182 -7.050 1.00 93.19 175 ILE A O 1
ATOM 1360 N N . GLU A 1 176 ? -4.034 -1.451 -5.705 1.00 83.06 176 GLU A N 1
ATOM 1361 C CA . GLU A 1 176 ? -4.052 -0.405 -6.729 1.00 83.06 176 GLU A CA 1
ATOM 1362 C C . GLU A 1 176 ? -2.832 0.510 -6.636 1.00 83.06 176 GLU A C 1
ATOM 1364 O O . GLU A 1 176 ? -2.344 0.829 -5.555 1.00 83.06 176 GLU A O 1
ATOM 1369 N N . HIS A 1 177 ? -2.361 0.955 -7.800 1.00 79.69 177 HIS A N 1
ATOM 1370 C CA . HIS A 1 177 ? -1.348 1.994 -7.889 1.00 79.69 177 HIS A CA 1
ATOM 1371 C C 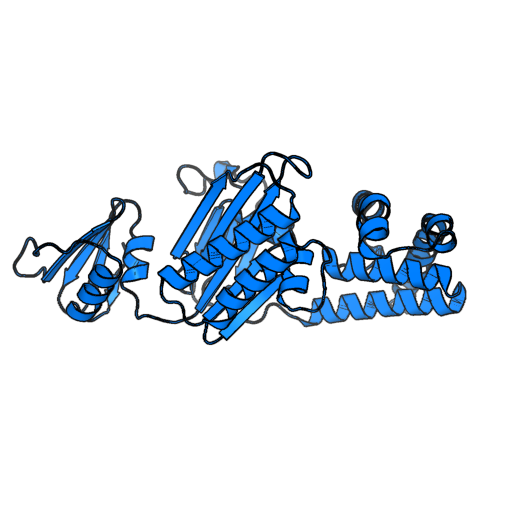. HIS A 1 177 ? -2.009 3.366 -7.741 1.00 79.69 177 HIS A C 1
ATOM 1373 O O . HIS A 1 177 ? -2.964 3.669 -8.463 1.00 79.69 177 HIS A O 1
ATOM 1379 N N . VAL A 1 178 ? -1.481 4.199 -6.847 1.00 72.12 178 VAL A N 1
ATOM 1380 C CA . VAL A 1 178 ? -1.878 5.602 -6.688 1.00 72.12 178 VAL A CA 1
ATOM 1381 C C . VAL A 1 178 ? -0.684 6.512 -6.986 1.00 72.12 178 VAL A C 1
ATOM 1383 O O . VAL A 1 178 ? 0.407 6.216 -6.522 1.00 72.12 178 VAL A O 1
ATOM 1386 N N . PRO A 1 179 ? -0.841 7.609 -7.753 1.00 55.28 179 PRO A N 1
ATOM 1387 C CA . PRO A 1 179 ? 0.274 8.501 -8.057 1.00 55.28 179 PRO A CA 1
ATOM 1388 C C . PRO A 1 179 ? 0.965 9.013 -6.796 1.00 55.28 179 PRO A C 1
ATOM 1390 O O . PRO A 1 179 ? 0.311 9.267 -5.782 1.00 55.28 179 PRO A O 1
ATOM 1393 N N . ARG A 1 180 ? 2.272 9.246 -6.891 1.00 50.03 180 ARG A N 1
ATOM 1394 C CA . ARG A 1 180 ? 3.090 9.711 -5.774 1.00 50.03 180 ARG A CA 1
ATOM 1395 C C . ARG A 1 180 ? 2.579 11.017 -5.168 1.00 50.03 180 ARG A C 1
ATOM 1397 O O . ARG A 1 180 ? 2.559 11.137 -3.964 1.00 50.03 180 ARG A O 1
ATOM 1404 N N . GLU A 1 181 ? 2.006 11.952 -5.924 1.00 46.31 181 GLU A N 1
ATOM 1405 C CA . GLU A 1 181 ? 1.411 13.178 -5.353 1.00 46.31 181 GLU A CA 1
ATOM 1406 C C . GLU A 1 181 ? 0.115 12.933 -4.556 1.00 46.31 181 GLU A C 1
ATOM 1408 O O . GLU A 1 181 ? -0.383 13.834 -3.872 1.00 46.31 181 GLU A O 1
ATOM 1413 N N . ALA A 1 182 ? -0.475 11.744 -4.694 1.00 45.47 182 ALA A N 1
ATOM 1414 C CA . ALA A 1 182 ? -1.562 11.246 -3.862 1.00 45.47 182 ALA A CA 1
ATOM 1415 C C . ALA A 1 182 ? -1.041 10.406 -2.679 1.00 45.47 182 ALA A C 1
ATOM 1417 O O . ALA A 1 182 ? -1.728 10.360 -1.662 1.00 45.47 182 ALA A O 1
ATOM 1418 N N . ASN A 1 183 ? 0.157 9.812 -2.793 1.00 44.09 183 ASN A N 1
ATOM 1419 C CA . ASN A 1 183 ? 0.816 9.008 -1.755 1.00 44.09 183 ASN A CA 1
ATOM 1420 C C . ASN A 1 183 ? 1.701 9.851 -0.807 1.00 44.09 183 ASN A C 1
ATOM 1422 O O . ASN A 1 183 ? 1.544 9.764 0.399 1.00 44.09 183 ASN A O 1
ATOM 1426 N N . ASP A 1 184 ? 2.507 10.785 -1.325 1.00 40.81 184 ASP A N 1
ATOM 1427 C CA . ASP A 1 184 ? 3.265 11.829 -0.598 1.00 40.81 184 ASP A CA 1
ATOM 1428 C C . ASP A 1 184 ? 2.345 12.699 0.281 1.00 40.81 184 ASP A C 1
ATOM 1430 O O . ASP A 1 184 ? 2.754 13.307 1.266 1.00 40.81 184 ASP A O 1
ATOM 1434 N N . ARG A 1 185 ? 1.062 12.785 -0.082 1.00 41.50 185 ARG A N 1
ATOM 1435 C CA . ARG A 1 185 ? 0.028 13.500 0.676 1.00 41.50 185 ARG A CA 1
ATOM 1436 C C . ARG A 1 185 ? -0.545 12.684 1.843 1.00 41.50 185 ARG A C 1
ATOM 1438 O O . ARG A 1 185 ? -1.421 13.181 2.550 1.00 41.50 185 ARG A O 1
ATOM 1445 N N . ALA A 1 186 ? -0.040 11.472 2.065 1.00 41.00 186 ALA A N 1
ATOM 1446 C CA . ALA A 1 186 ? -0.335 10.642 3.226 1.00 41.00 186 ALA A CA 1
ATOM 1447 C C . ALA A 1 186 ? 0.507 10.991 4.468 1.00 41.00 186 ALA A C 1
ATOM 1449 O O . ALA A 1 186 ? 0.347 10.335 5.491 1.00 41.00 186 ALA A O 1
ATOM 1450 N N . ASP A 1 187 ? 1.354 12.029 4.415 1.00 40.91 187 ASP A N 1
ATOM 1451 C CA . ASP A 1 187 ? 2.247 12.373 5.530 1.00 40.91 187 ASP A CA 1
ATOM 1452 C C . ASP A 1 187 ? 1.511 12.766 6.829 1.00 40.91 187 ASP A C 1
ATOM 1454 O O . ASP A 1 187 ? 2.034 12.467 7.899 1.00 40.91 187 ASP A O 1
ATOM 1458 N N . GLU A 1 188 ? 0.313 13.378 6.768 1.00 49.75 188 GLU A N 1
ATOM 1459 C CA . GLU A 1 188 ? -0.658 13.449 7.884 1.00 49.75 188 GLU A CA 1
ATOM 1460 C C . GLU A 1 188 ? -2.103 13.527 7.332 1.00 49.75 188 GLU A C 1
ATOM 1462 O O . GLU A 1 188 ? -2.503 14.499 6.676 1.00 49.75 188 GLU A O 1
ATOM 1467 N N . LEU A 1 189 ? -2.897 12.481 7.589 1.00 49.19 189 LEU A N 1
ATOM 1468 C CA . LEU A 1 189 ? -4.247 12.285 7.049 1.00 49.19 189 LEU A CA 1
ATOM 1469 C C . LEU A 1 189 ? -5.321 12.611 8.098 1.00 49.19 189 LEU A C 1
ATOM 1471 O O . LEU A 1 189 ? -5.260 12.160 9.238 1.00 49.19 189 LEU A O 1
ATOM 1475 N N . ARG A 1 190 ? -6.363 13.366 7.720 1.00 43.81 190 ARG A N 1
ATOM 1476 C CA . ARG A 1 190 ? -7.569 13.540 8.553 1.00 43.81 190 ARG A CA 1
ATOM 1477 C C . ARG A 1 190 ? -8.825 13.195 7.770 1.00 43.81 190 ARG A C 1
ATOM 1479 O O . ARG A 1 190 ? -9.014 13.661 6.652 1.00 43.81 190 ARG A O 1
ATOM 1486 N N . VAL A 1 191 ? -9.727 12.435 8.385 1.00 41.19 191 VAL A N 1
ATOM 1487 C CA . VAL A 1 191 ? -11.056 12.155 7.828 1.00 41.19 191 VAL A CA 1
ATOM 1488 C C . VAL A 1 191 ? -12.059 13.169 8.379 1.00 41.19 191 VAL A C 1
ATOM 1490 O O . VAL A 1 191 ? -12.136 13.368 9.592 1.00 41.19 191 VAL A O 1
ATOM 1493 N N . ARG A 1 192 ? -12.823 13.828 7.499 1.00 38.56 192 ARG A N 1
ATOM 1494 C CA . ARG A 1 192 ? -13.975 14.661 7.885 1.00 38.56 192 ARG A CA 1
ATOM 1495 C C . ARG A 1 192 ? -15.269 13.968 7.472 1.00 38.56 192 ARG A C 1
ATOM 1497 O O . ARG A 1 192 ? -15.431 13.618 6.303 1.00 38.56 192 ARG A O 1
ATOM 1504 N N . GLU A 1 193 ? -16.199 13.832 8.411 1.00 36.66 193 GLU A N 1
ATOM 1505 C CA . GLU A 1 193 ? -17.565 13.382 8.134 1.00 36.66 193 GLU A CA 1
ATOM 1506 C C . GLU A 1 193 ? -18.471 14.560 7.747 1.00 36.66 193 GLU A C 1
ATOM 1508 O O . GLU A 1 193 ? -18.384 15.652 8.316 1.00 36.66 193 GLU A O 1
ATOM 1513 N N . GLY A 1 194 ? -19.343 14.339 6.765 1.00 44.38 194 GLY A N 1
ATOM 1514 C CA . GLY A 1 194 ? -20.399 15.264 6.355 1.00 44.38 194 GLY A CA 1
ATOM 1515 C C . GLY A 1 194 ? -21.545 14.518 5.671 1.00 44.38 194 GLY A C 1
ATOM 1516 O O . GLY A 1 194 ? -21.455 13.310 5.452 1.00 44.38 194 GLY A O 1
ATOM 1517 N N . ASP A 1 195 ? -22.599 15.240 5.281 1.00 33.34 195 ASP A N 1
ATOM 1518 C CA . ASP A 1 195 ? -23.863 14.680 4.757 1.00 33.34 195 ASP A CA 1
ATOM 1519 C C . ASP A 1 195 ? -23.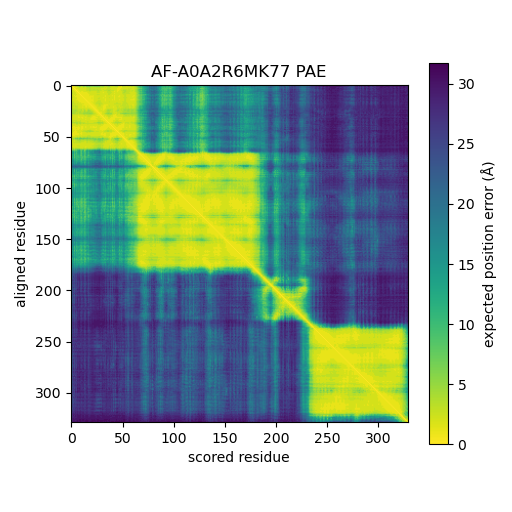721 13.805 3.487 1.00 33.34 195 ASP A C 1
ATOM 1521 O O . ASP A 1 195 ? -24.680 13.166 3.057 1.00 33.34 195 ASP A O 1
ATOM 1525 N N . THR A 1 196 ? -22.536 13.762 2.867 1.00 33.59 196 THR A N 1
ATOM 1526 C CA . THR A 1 196 ? -22.240 13.019 1.628 1.00 33.59 196 THR A CA 1
ATOM 1527 C C . THR A 1 196 ? -21.206 11.892 1.789 1.00 33.59 196 THR A C 1
ATOM 1529 O O . THR A 1 196 ? -20.720 11.390 0.778 1.00 33.59 196 THR A O 1
ATOM 1532 N N . GLY A 1 197 ? -20.850 11.504 3.020 1.00 36.84 197 GLY A N 1
ATOM 1533 C CA . GLY A 1 197 ? -19.892 10.425 3.319 1.00 36.84 197 GLY A CA 1
ATOM 1534 C C . GLY A 1 197 ? -18.504 10.908 3.765 1.00 36.84 197 GLY A C 1
ATOM 1535 O O . GLY A 1 197 ? -18.218 12.106 3.761 1.00 36.84 197 GLY A O 1
ATOM 1536 N N . ALA A 1 198 ? -17.645 9.966 4.172 1.00 39.50 198 ALA A N 1
ATOM 1537 C CA . ALA A 1 198 ? -16.299 10.247 4.676 1.00 39.50 198 ALA A CA 1
ATOM 1538 C C . ALA A 1 198 ? -15.385 10.828 3.579 1.00 39.50 198 ALA A C 1
ATOM 1540 O O . ALA A 1 198 ? -15.354 10.335 2.448 1.00 39.50 198 ALA A O 1
ATOM 1541 N N . VAL A 1 199 ? -14.632 11.879 3.909 1.00 41.16 199 VAL A N 1
ATOM 1542 C CA . VAL A 1 199 ? -13.670 12.532 3.008 1.00 41.16 199 VAL A CA 1
ATOM 1543 C C . VAL A 1 199 ? -12.284 12.488 3.640 1.00 41.16 199 VAL A C 1
ATOM 1545 O O . VAL A 1 199 ? -12.099 12.992 4.747 1.00 41.16 199 VAL A O 1
ATOM 1548 N N . LEU A 1 200 ? -11.321 11.903 2.930 1.00 47.72 200 LEU A N 1
ATOM 1549 C CA . LEU A 1 200 ? -9.897 11.977 3.228 1.00 47.72 200 LEU A CA 1
ATOM 1550 C C . LEU A 1 200 ? -9.409 13.377 2.895 1.00 47.72 200 LEU A C 1
ATOM 1552 O O . LEU A 1 200 ? -9.502 13.800 1.744 1.00 47.72 200 LEU A O 1
ATOM 1556 N N . VAL A 1 201 ? -8.903 14.088 3.892 1.00 45.47 201 VAL A N 1
ATOM 1557 C CA . VAL A 1 201 ? -8.285 15.394 3.717 1.00 45.47 201 VAL A CA 1
ATOM 1558 C C . VAL A 1 201 ? -6.805 15.272 4.041 1.00 45.47 201 VAL A C 1
ATOM 1560 O O . VAL A 1 201 ? -6.421 14.976 5.174 1.00 45.47 201 VAL A O 1
ATOM 1563 N N . CYS A 1 202 ? -5.991 15.490 3.019 1.00 52.19 202 CYS A N 1
ATOM 1564 C CA . CYS A 1 202 ? -4.542 15.491 3.090 1.00 52.19 202 CYS A CA 1
ATOM 1565 C C . CYS A 1 202 ? -4.043 16.929 3.238 1.00 52.19 202 CYS A C 1
ATOM 1567 O O . CYS A 1 202 ? -4.355 17.764 2.381 1.00 52.19 202 CYS A O 1
ATOM 1569 N N . TYR A 1 203 ? -3.245 17.211 4.270 1.00 50.00 203 TYR A N 1
ATOM 1570 C CA . TYR A 1 203 ? -2.611 18.519 4.460 1.00 50.00 203 TYR A CA 1
ATOM 1571 C C . TYR A 1 203 ? -1.085 18.408 4.381 1.00 50.00 203 TYR A C 1
ATOM 1573 O O . TYR A 1 203 ? -0.522 17.393 4.786 1.00 50.00 203 TYR A O 1
ATOM 1581 N N . PRO A 1 204 ? -0.391 19.468 3.937 1.00 48.88 204 PRO A N 1
ATOM 1582 C CA . PRO A 1 204 ? 1.031 19.628 4.210 1.00 48.88 204 PRO A CA 1
ATOM 1583 C C . PRO A 1 204 ? 1.300 19.624 5.721 1.00 48.88 204 PRO A C 1
ATOM 1585 O O . PRO A 1 204 ? 0.641 20.347 6.476 1.00 48.88 204 PRO A O 1
ATOM 1588 N N . LYS A 1 205 ? 2.284 18.834 6.161 1.00 50.03 205 LYS A N 1
ATOM 1589 C CA . LYS A 1 205 ? 2.645 18.640 7.575 1.00 50.03 205 LYS A CA 1
ATOM 1590 C C . LYS A 1 205 ? 2.946 19.951 8.305 1.00 50.03 205 LYS A C 1
ATOM 1592 O O . LYS A 1 205 ? 2.651 20.114 9.484 1.00 50.03 205 LYS A O 1
ATOM 1597 N N . GLU A 1 206 ? 3.485 20.936 7.596 1.00 53.66 206 GLU A N 1
ATOM 1598 C CA . GLU A 1 206 ? 3.779 22.266 8.131 1.00 53.66 206 GLU A CA 1
ATOM 1599 C C . GLU A 1 206 ? 2.533 23.075 8.541 1.00 53.66 206 GLU A C 1
ATOM 1601 O O . GLU A 1 206 ? 2.648 24.033 9.313 1.00 53.66 206 GLU A O 1
ATOM 1606 N N . TRP A 1 207 ? 1.340 22.705 8.064 1.00 53.91 207 TRP A N 1
ATOM 1607 C CA . TRP A 1 207 ? 0.081 23.351 8.452 1.00 53.91 207 TRP A CA 1
ATOM 1608 C C . TRP A 1 207 ? -0.448 22.850 9.791 1.00 53.91 207 TRP A C 1
ATOM 1610 O O . TRP A 1 207 ? -1.419 23.403 10.310 1.00 53.91 207 TRP A O 1
ATOM 1620 N N . LEU A 1 208 ? 0.178 21.821 10.358 1.00 49.28 208 LEU A N 1
ATOM 1621 C CA . LEU A 1 208 ? -0.269 21.145 11.562 1.00 49.28 208 LEU A CA 1
ATOM 1622 C C . LEU A 1 208 ? 0.615 21.532 12.755 1.00 49.28 208 LEU A C 1
ATOM 1624 O O . LEU A 1 208 ? 1.807 21.828 12.640 1.00 49.28 208 LEU A O 1
ATOM 1628 N N . ASP A 1 209 ? -0.008 21.595 13.924 1.00 51.00 209 ASP A N 1
ATOM 1629 C CA . ASP A 1 209 ? 0.629 21.848 15.210 1.00 51.00 209 ASP A CA 1
ATOM 1630 C C . ASP A 1 209 ? -0.090 20.994 16.251 1.00 51.00 209 ASP A C 1
ATOM 1632 O O . ASP A 1 209 ? -1.273 21.214 16.525 1.00 51.00 209 ASP A O 1
ATOM 1636 N N . ASP A 1 210 ? 0.608 19.979 16.763 1.00 52.28 210 ASP A N 1
ATOM 1637 C CA . ASP A 1 210 ? 0.039 18.943 17.639 1.00 52.28 210 ASP A CA 1
ATOM 1638 C C . ASP A 1 210 ? -1.227 18.308 17.026 1.00 52.28 210 ASP A C 1
ATOM 1640 O O . ASP A 1 210 ? -2.330 18.319 17.578 1.00 52.28 210 ASP A O 1
ATOM 1644 N N . GLY A 1 211 ? -1.091 17.896 15.762 1.00 42.81 211 GLY A N 1
ATOM 1645 C CA . GLY A 1 211 ? -2.166 17.355 14.937 1.00 42.81 211 GLY A CA 1
ATOM 1646 C C . GLY A 1 211 ? -3.230 18.367 14.507 1.00 42.81 211 GLY A C 1
ATOM 1647 O O . GLY A 1 211 ? -4.059 18.023 13.674 1.00 42.81 211 GLY A O 1
ATOM 1648 N N . THR A 1 212 ? -3.266 19.598 15.021 1.00 40.66 212 THR A N 1
ATOM 1649 C CA . THR A 1 212 ? -4.332 20.574 14.727 1.00 40.66 212 THR A CA 1
ATOM 1650 C C . THR A 1 212 ? -3.938 21.524 13.598 1.00 40.66 212 THR A C 1
ATOM 1652 O O . THR A 1 212 ? -2.867 22.123 13.642 1.00 40.66 212 THR A O 1
ATOM 1655 N N . VAL A 1 213 ? -4.825 21.720 12.612 1.00 44.41 213 VAL A N 1
ATOM 1656 C CA . VAL A 1 213 ? -4.603 22.666 11.505 1.00 44.41 213 VAL A CA 1
ATOM 1657 C C . VAL A 1 213 ? -4.526 24.096 12.038 1.00 44.41 213 VAL A C 1
ATOM 1659 O O . VAL A 1 213 ? -5.462 24.602 12.661 1.00 44.41 213 VAL A O 1
ATOM 1662 N N . ARG A 1 214 ? -3.404 24.756 11.762 1.00 56.16 214 ARG A N 1
ATOM 1663 C CA . ARG A 1 214 ? -3.146 26.167 12.040 1.00 56.16 214 ARG A CA 1
ATOM 1664 C C . ARG A 1 214 ? -3.414 26.966 10.776 1.00 56.16 214 ARG A C 1
ATOM 1666 O O . ARG A 1 214 ? -2.575 27.045 9.884 1.00 56.16 214 ARG A O 1
ATOM 1673 N N . THR A 1 215 ? -4.602 27.553 10.692 1.00 39.00 215 THR A N 1
ATOM 1674 C CA . THR A 1 215 ? -5.063 28.322 9.523 1.00 39.00 215 THR A CA 1
ATOM 1675 C C . THR A 1 215 ? -4.123 29.463 9.128 1.00 39.00 215 THR A C 1
ATOM 1677 O O . THR A 1 215 ? -4.024 29.811 7.960 1.00 39.00 215 THR A O 1
ATOM 1680 N N . GLU A 1 216 ? -3.385 30.009 10.088 1.00 48.97 216 GLU A N 1
ATOM 1681 C CA . GLU A 1 216 ? -2.371 31.046 9.916 1.00 48.97 216 GLU A CA 1
ATOM 1682 C C . GLU A 1 216 ? -1.094 30.568 9.203 1.00 48.97 216 GLU A C 1
ATOM 1684 O O . GLU A 1 216 ? -0.296 31.400 8.780 1.00 48.97 216 GLU A O 1
ATOM 1689 N N . ARG A 1 217 ? -0.897 29.249 9.067 1.00 50.97 217 ARG A N 1
ATOM 1690 C CA . ARG A 1 217 ? 0.211 28.628 8.320 1.00 50.97 217 ARG A CA 1
ATOM 1691 C C . ARG A 1 217 ? -0.187 28.236 6.890 1.00 50.97 217 ARG A C 1
ATOM 1693 O O . ARG A 1 217 ? 0.642 27.723 6.142 1.00 50.97 217 ARG A O 1
ATOM 1700 N N . ILE A 1 218 ? -1.448 28.461 6.511 1.00 47.91 218 ILE A N 1
ATOM 1701 C CA . ILE A 1 218 ? -1.994 28.107 5.199 1.00 47.91 218 ILE A CA 1
ATOM 1702 C C . ILE A 1 218 ? -1.836 29.300 4.260 1.00 47.91 218 ILE A C 1
ATOM 1704 O O . ILE A 1 218 ? -2.633 30.235 4.271 1.00 47.91 218 ILE A O 1
ATOM 1708 N N . GLU A 1 219 ? -0.789 29.259 3.444 1.00 46.34 219 GLU A N 1
ATOM 1709 C CA . GLU A 1 219 ? -0.524 30.286 2.429 1.00 46.34 219 GLU A CA 1
ATOM 1710 C C . GLU A 1 219 ? -1.282 30.021 1.117 1.00 46.34 219 GLU A C 1
ATOM 1712 O O . GLU A 1 219 ? -1.663 30.962 0.425 1.00 46.34 219 GLU A O 1
ATOM 1717 N N . ASP A 1 220 ? -1.521 28.745 0.796 1.00 44.47 220 ASP A N 1
ATOM 1718 C CA . ASP A 1 220 ? -2.190 28.291 -0.426 1.00 44.47 220 ASP A CA 1
ATOM 1719 C C . ASP A 1 220 ? -3.007 27.024 -0.153 1.00 44.47 220 ASP A C 1
ATOM 1721 O O . ASP A 1 220 ? -2.446 25.953 0.069 1.00 44.47 220 ASP A O 1
ATOM 1725 N N . THR A 1 221 ? -4.332 27.143 -0.192 1.00 39.09 221 THR A N 1
ATOM 1726 C CA . THR A 1 221 ? -5.271 26.047 0.074 1.00 39.09 221 THR A CA 1
ATOM 1727 C C . THR A 1 221 ? -5.274 24.953 -0.995 1.00 39.09 221 THR A C 1
ATOM 1729 O O . THR A 1 221 ? -5.664 23.832 -0.674 1.00 39.09 221 THR A O 1
ATOM 1732 N N . ASP A 1 222 ? -4.799 25.219 -2.218 1.00 37.62 222 ASP A N 1
ATOM 1733 C CA . ASP A 1 222 ? -4.771 24.239 -3.323 1.00 37.62 222 ASP A CA 1
ATOM 1734 C C . ASP A 1 222 ? -3.754 23.108 -3.076 1.00 37.62 222 ASP A C 1
ATOM 1736 O O . ASP A 1 222 ? -3.727 22.079 -3.759 1.00 37.62 222 ASP A O 1
ATOM 1740 N N . ARG A 1 223 ? -2.914 23.273 -2.049 1.00 45.84 223 ARG A N 1
ATOM 1741 C CA . ARG A 1 223 ? -1.968 22.255 -1.592 1.00 45.84 223 ARG A CA 1
ATOM 1742 C C . ARG A 1 223 ? -2.648 21.120 -0.817 1.00 45.84 223 ARG A C 1
ATOM 1744 O O . ARG A 1 223 ? -2.073 20.029 -0.770 1.00 45.84 223 ARG A O 1
ATOM 1751 N N . ALA A 1 224 ? -3.853 21.334 -0.281 1.00 37.81 224 ALA A N 1
ATOM 1752 C CA . ALA A 1 224 ? -4.656 20.278 0.332 1.00 37.81 224 ALA A CA 1
ATOM 1753 C C . ALA A 1 224 ? -5.388 19.438 -0.724 1.00 37.81 224 ALA A C 1
ATOM 1755 O O . ALA A 1 224 ? -5.828 19.950 -1.751 1.00 37.81 224 ALA A O 1
ATOM 1756 N N . VAL A 1 225 ? -5.544 18.138 -0.463 1.00 46.28 225 VAL A N 1
ATOM 1757 C CA . VAL A 1 225 ? -6.341 17.245 -1.320 1.00 46.28 225 VAL A CA 1
ATOM 1758 C C . VAL A 1 225 ? -7.475 16.637 -0.528 1.00 46.28 225 VAL A C 1
ATOM 1760 O O . VAL A 1 225 ? -7.251 16.000 0.494 1.00 46.28 225 VAL A O 1
ATOM 1763 N N . GLU A 1 226 ? -8.689 16.800 -1.047 1.00 44.94 226 GLU A N 1
ATOM 1764 C CA . GLU A 1 226 ? -9.890 16.147 -0.540 1.00 44.94 226 GLU A CA 1
ATOM 1765 C C . GLU A 1 226 ? -10.269 14.974 -1.458 1.00 44.94 226 GLU A C 1
ATOM 1767 O O . GLU A 1 226 ? -10.509 15.155 -2.657 1.00 44.94 226 GLU A O 1
ATOM 1772 N N . ARG A 1 227 ? -10.346 13.754 -0.915 1.00 46.62 227 ARG A N 1
ATOM 1773 C CA . ARG A 1 227 ? -10.842 12.567 -1.626 1.00 46.62 227 ARG A CA 1
ATOM 1774 C C . ARG A 1 227 ? -12.022 11.958 -0.897 1.00 46.62 227 ARG A C 1
ATOM 1776 O O . ARG A 1 227 ? -11.941 11.624 0.276 1.00 46.62 227 ARG A O 1
ATOM 1783 N N . ARG A 1 228 ? -13.136 11.786 -1.607 1.00 36.00 228 ARG A N 1
ATOM 1784 C CA . ARG A 1 228 ? -14.305 11.070 -1.087 1.00 36.00 228 ARG A CA 1
ATOM 1785 C C . ARG A 1 228 ? -13.936 9.597 -0.927 1.00 36.00 228 ARG A C 1
ATOM 1787 O O . ARG A 1 228 ? -13.529 8.969 -1.896 1.00 36.00 228 ARG A O 1
ATOM 1794 N N . LEU A 1 229 ? -14.071 9.073 0.288 1.00 42.69 229 LEU A N 1
ATOM 1795 C CA . LEU A 1 229 ? -13.719 7.699 0.658 1.00 42.69 229 LEU A CA 1
ATOM 1796 C C . LEU A 1 229 ? -14.830 6.687 0.322 1.00 42.69 229 LEU A C 1
ATOM 1798 O O . LEU A 1 229 ? -14.686 5.504 0.598 1.00 42.69 229 LEU A O 1
ATOM 1802 N N . SER A 1 230 ? -15.933 7.122 -0.301 1.00 36.47 230 SER A N 1
ATOM 1803 C CA . SER A 1 230 ? -16.961 6.231 -0.856 1.00 36.47 230 SER A CA 1
ATOM 1804 C C . SER A 1 230 ? -17.538 6.772 -2.177 1.00 36.47 230 SER A C 1
ATOM 1806 O O . SER A 1 230 ? -17.847 7.959 -2.297 1.00 36.47 230 SER A O 1
ATOM 1808 N N . GLY A 1 231 ? -17.667 5.883 -3.175 1.00 33.31 231 GLY A N 1
ATOM 1809 C CA . GLY A 1 231 ? -18.143 6.165 -4.544 1.00 33.31 231 GLY A CA 1
ATOM 1810 C C . GLY A 1 231 ? -17.014 6.237 -5.592 1.00 33.31 231 GLY A C 1
ATOM 1811 O O . GLY A 1 231 ? -15.915 6.671 -5.258 1.00 33.31 231 GLY A O 1
ATOM 1812 N N . PRO A 1 232 ? -17.244 5.789 -6.846 1.00 32.38 232 PRO A N 1
ATOM 1813 C CA . PRO A 1 232 ? -16.180 5.430 -7.782 1.00 32.38 232 PRO A CA 1
ATOM 1814 C C . PRO A 1 232 ? -15.377 6.666 -8.201 1.00 32.38 232 PRO A C 1
ATOM 1816 O O . PRO A 1 232 ? -15.915 7.588 -8.813 1.00 32.38 232 PRO A O 1
ATOM 1819 N N . GLY A 1 233 ? -14.079 6.673 -7.894 1.00 36.03 233 GLY A N 1
ATOM 1820 C CA . GLY A 1 233 ? -13.124 7.508 -8.617 1.00 36.03 233 GLY A CA 1
ATOM 1821 C C . GLY A 1 233 ? -13.073 7.014 -10.060 1.00 36.03 233 GLY A C 1
ATOM 1822 O O . GLY A 1 233 ? -12.804 5.840 -10.284 1.00 36.03 233 GLY A O 1
ATOM 1823 N N . ASP A 1 234 ? -13.432 7.875 -11.010 1.00 42.34 234 ASP A N 1
ATOM 1824 C CA . ASP A 1 234 ? -13.822 7.500 -12.372 1.00 42.34 234 ASP A CA 1
ATOM 1825 C C . ASP A 1 234 ? -12.715 6.735 -13.149 1.00 42.34 234 ASP A C 1
ATOM 1827 O O . ASP A 1 234 ? -11.715 7.335 -13.555 1.00 42.34 234 ASP A O 1
ATOM 1831 N N . PRO A 1 235 ? -12.880 5.421 -13.413 1.00 41.22 235 PRO A N 1
ATOM 1832 C CA . PRO A 1 235 ? -11.982 4.627 -14.259 1.00 41.22 235 PRO A CA 1
ATOM 1833 C C . PRO A 1 235 ? -11.932 5.103 -15.720 1.00 41.22 235 PRO A C 1
ATOM 1835 O O . PRO A 1 235 ? -11.058 4.670 -16.485 1.00 41.22 235 PRO A O 1
ATOM 1838 N N . ASP A 1 236 ? -12.867 5.961 -16.138 1.00 43.91 236 ASP A N 1
ATOM 1839 C CA . ASP A 1 236 ? -12.946 6.442 -17.510 1.00 43.91 236 ASP A CA 1
ATOM 1840 C C . ASP A 1 236 ? -11.791 7.380 -17.870 1.00 43.91 236 ASP A C 1
ATOM 1842 O O . ASP A 1 236 ? -11.377 7.378 -19.029 1.00 43.91 236 ASP A O 1
ATOM 1846 N N . ASP A 1 237 ? -11.203 8.123 -16.928 1.00 52.38 237 ASP A N 1
ATOM 1847 C CA . ASP A 1 237 ? -10.087 9.026 -17.250 1.00 52.38 237 ASP A CA 1
ATOM 1848 C C . ASP A 1 237 ? -8.801 8.262 -17.595 1.00 52.38 237 ASP A C 1
ATOM 1850 O O . ASP A 1 237 ? -8.133 8.581 -18.583 1.00 52.38 237 ASP A O 1
ATOM 1854 N N . TRP A 1 238 ? -8.509 7.170 -16.886 1.00 54.91 238 TRP A N 1
ATOM 1855 C CA . TRP A 1 238 ? -7.370 6.299 -17.193 1.00 54.91 238 TRP A CA 1
ATOM 1856 C C . TRP A 1 238 ? -7.516 5.605 -18.544 1.00 54.91 238 TRP A C 1
ATOM 1858 O O . TRP A 1 238 ? -6.596 5.617 -19.366 1.00 54.91 238 TRP A O 1
ATOM 1868 N N . ARG A 1 239 ? -8.698 5.031 -18.811 1.00 63.62 239 ARG A N 1
ATOM 1869 C CA . ARG A 1 239 ? -8.984 4.381 -20.099 1.00 63.62 239 ARG A CA 1
ATOM 1870 C C . ARG A 1 239 ? -8.920 5.377 -21.252 1.00 63.62 239 ARG A C 1
ATOM 1872 O O . ARG A 1 239 ? -8.419 5.030 -22.319 1.00 63.62 239 ARG A O 1
ATOM 1879 N N . ARG A 1 240 ? -9.378 6.617 -21.050 1.00 72.44 240 ARG A N 1
ATOM 1880 C CA . ARG A 1 240 ? -9.293 7.691 -22.055 1.00 72.44 240 ARG A CA 1
ATOM 1881 C C . ARG A 1 240 ? -7.852 8.113 -22.326 1.00 72.44 240 ARG A C 1
ATOM 1883 O O . ARG A 1 240 ? -7.499 8.301 -23.491 1.00 72.44 240 ARG A O 1
ATOM 1890 N N . VAL A 1 241 ? -7.018 8.241 -21.293 1.00 72.06 241 VAL A N 1
ATOM 1891 C CA . VAL A 1 241 ? -5.599 8.590 -21.451 1.00 72.06 241 VAL A CA 1
ATOM 1892 C C . VAL A 1 241 ? -4.824 7.473 -22.146 1.00 72.06 241 VAL A C 1
ATOM 1894 O O . VAL A 1 241 ? -4.136 7.751 -23.129 1.00 72.06 241 VAL A O 1
ATOM 1897 N N . ALA A 1 242 ? -4.989 6.220 -21.714 1.00 74.75 242 ALA A N 1
ATOM 1898 C CA . ALA A 1 242 ? -4.347 5.073 -22.354 1.00 74.75 242 ALA A CA 1
ATOM 1899 C C . ALA A 1 242 ? -4.772 4.947 -23.827 1.00 74.75 242 ALA A C 1
ATOM 1901 O O . ALA A 1 242 ? -3.923 4.883 -24.713 1.00 74.75 242 ALA A O 1
ATOM 1902 N N . ALA A 1 243 ? -6.076 5.057 -24.119 1.00 83.44 243 ALA A N 1
ATOM 1903 C CA . ALA A 1 243 ? -6.584 5.032 -25.492 1.00 83.44 243 ALA A CA 1
ATOM 1904 C C . ALA A 1 243 ? -6.075 6.209 -26.346 1.00 83.44 243 ALA A C 1
ATOM 1906 O O . ALA A 1 243 ? -5.896 6.081 -27.559 1.00 83.44 243 ALA A O 1
ATOM 1907 N N . HIS A 1 244 ? -5.839 7.384 -25.753 1.00 89.38 244 HIS A N 1
ATOM 1908 C CA . HIS A 1 244 ? -5.193 8.494 -26.454 1.00 89.38 244 HIS A CA 1
ATOM 1909 C C . HIS A 1 244 ? -3.732 8.189 -26.780 1.00 89.38 244 HIS A C 1
ATOM 1911 O O . HIS A 1 244 ? -3.335 8.321 -27.937 1.00 89.38 244 HIS A O 1
ATOM 1917 N N . ASN A 1 245 ? -2.956 7.747 -25.795 1.00 90.88 245 ASN A N 1
ATOM 1918 C CA . ASN A 1 245 ? -1.543 7.431 -25.975 1.00 90.88 245 ASN A CA 1
ATOM 1919 C C . ASN A 1 245 ? -1.352 6.278 -26.981 1.00 90.88 245 ASN A C 1
ATOM 1921 O O . ASN A 1 245 ? -0.481 6.365 -27.846 1.00 90.88 245 ASN A O 1
ATOM 1925 N N . ASP A 1 246 ? -2.236 5.276 -26.980 1.00 92.50 246 ASP A N 1
ATOM 1926 C CA . ASP A 1 246 ? -2.267 4.202 -27.982 1.00 92.50 246 ASP A CA 1
ATOM 1927 C C . ASP A 1 246 ? -2.458 4.732 -29.412 1.00 92.50 246 ASP A C 1
ATOM 1929 O O . ASP A 1 246 ? -1.788 4.276 -30.343 1.00 92.50 246 ASP A O 1
ATOM 1933 N N . ARG A 1 247 ? -3.321 5.740 -29.607 1.00 94.81 247 ARG A N 1
ATOM 1934 C CA . ARG A 1 247 ? -3.499 6.389 -30.921 1.00 94.81 247 ARG A CA 1
ATOM 1935 C C . ARG A 1 247 ? -2.246 7.137 -31.369 1.00 94.81 247 ARG A C 1
ATOM 1937 O O . ARG A 1 247 ? -1.922 7.115 -32.558 1.00 94.81 247 ARG A O 1
ATOM 1944 N N . VAL A 1 248 ? -1.525 7.764 -30.439 1.00 95.88 248 VAL A N 1
ATOM 1945 C CA . VAL A 1 248 ? -0.232 8.403 -30.731 1.00 95.88 248 VAL A CA 1
ATOM 1946 C C . VAL A 1 248 ? 0.787 7.360 -31.185 1.00 95.88 248 VAL A C 1
ATOM 1948 O O . VAL A 1 248 ? 1.420 7.546 -32.223 1.00 95.88 248 VAL A O 1
ATOM 1951 N N . VAL A 1 249 ? 0.897 6.233 -30.476 1.00 97.00 249 VAL A N 1
ATOM 1952 C CA . VAL A 1 249 ? 1.798 5.129 -30.848 1.00 97.00 249 VAL A CA 1
ATOM 1953 C C . VAL A 1 249 ? 1.453 4.576 -32.229 1.00 97.00 249 VAL A C 1
ATOM 1955 O O . VAL A 1 249 ? 2.344 4.421 -33.064 1.00 97.00 249 VAL A O 1
ATOM 1958 N N . ALA A 1 250 ? 0.168 4.339 -32.509 1.00 95.62 250 ALA A N 1
ATOM 1959 C CA . ALA A 1 250 ? -0.283 3.858 -33.814 1.00 95.62 250 ALA A CA 1
ATOM 1960 C C . ALA A 1 250 ? 0.099 4.824 -34.950 1.00 95.62 250 ALA A C 1
ATOM 1962 O O . ALA A 1 250 ? 0.551 4.392 -36.010 1.00 95.62 250 ALA A O 1
ATOM 1963 N N . ARG A 1 251 ? -0.007 6.138 -34.715 1.00 95.69 251 ARG A N 1
ATOM 1964 C CA . ARG A 1 251 ? 0.402 7.171 -35.678 1.00 95.69 251 ARG A CA 1
ATOM 1965 C C . ARG A 1 251 ? 1.916 7.187 -35.906 1.00 95.69 251 ARG A C 1
ATOM 1967 O O . ARG A 1 251 ? 2.359 7.386 -37.037 1.00 95.69 251 ARG A O 1
ATOM 1974 N N . VAL A 1 252 ? 2.713 6.976 -34.856 1.00 97.31 252 VAL A N 1
ATOM 1975 C CA . VAL A 1 252 ? 4.172 6.839 -34.989 1.00 97.31 252 VAL A CA 1
ATOM 1976 C C . VAL A 1 252 ? 4.517 5.592 -35.800 1.00 97.31 252 VAL A C 1
ATOM 1978 O O . VAL A 1 252 ? 5.348 5.678 -36.701 1.00 97.31 252 VAL A O 1
ATOM 1981 N N . ALA A 1 253 ? 3.843 4.467 -35.548 1.00 96.06 253 ALA A N 1
ATOM 1982 C CA . ALA A 1 253 ? 4.035 3.235 -36.310 1.00 96.06 253 ALA A CA 1
ATOM 1983 C C . ALA A 1 253 ? 3.735 3.424 -37.800 1.00 96.06 253 ALA A C 1
ATOM 1985 O O . ALA A 1 253 ? 4.560 3.073 -38.641 1.00 96.06 253 ALA A O 1
ATOM 1986 N N . GLU A 1 254 ? 2.607 4.060 -38.123 1.00 95.50 254 GLU A N 1
ATOM 1987 C CA . GLU A 1 254 ? 2.192 4.335 -39.501 1.00 95.50 254 GLU A CA 1
ATOM 1988 C C . GLU A 1 254 ? 3.218 5.180 -40.274 1.00 95.50 254 GLU A C 1
ATOM 1990 O O . GLU A 1 254 ? 3.472 4.931 -41.452 1.00 95.50 254 GLU A O 1
ATOM 1995 N N . ARG A 1 255 ? 3.811 6.192 -39.628 1.00 95.62 255 ARG A N 1
ATOM 1996 C CA . ARG A 1 255 ? 4.648 7.193 -40.312 1.00 95.62 255 ARG A CA 1
ATOM 1997 C C . ARG A 1 255 ? 6.146 6.935 -40.231 1.00 95.62 255 ARG A C 1
ATOM 1999 O O . ARG A 1 255 ? 6.891 7.441 -41.071 1.00 95.62 255 ARG A O 1
ATOM 2006 N N . HIS A 1 256 ? 6.597 6.224 -39.203 1.00 95.81 256 HIS A N 1
ATOM 2007 C CA . HIS A 1 256 ? 8.010 6.181 -38.827 1.00 95.81 256 HIS A CA 1
ATOM 2008 C C . HIS A 1 256 ? 8.539 4.758 -38.597 1.00 95.81 256 HIS A C 1
ATOM 2010 O O . HIS A 1 256 ? 9.744 4.587 -38.433 1.00 95.81 256 HIS A O 1
ATOM 2016 N N . GLY A 1 257 ? 7.688 3.731 -38.666 1.00 92.75 257 GLY A N 1
ATOM 2017 C CA . GLY A 1 257 ? 8.108 2.331 -38.610 1.00 92.75 257 GLY A CA 1
ATOM 2018 C C . GLY A 1 257 ? 8.405 1.805 -37.201 1.00 92.75 257 GLY A C 1
ATOM 2019 O O . GLY A 1 257 ? 8.282 2.505 -36.193 1.00 92.75 257 GLY A O 1
ATOM 2020 N N . ASP A 1 258 ? 8.791 0.531 -37.145 1.00 94.00 258 ASP A N 1
ATOM 2021 C CA . ASP A 1 258 ? 8.673 -0.300 -35.939 1.00 94.00 258 ASP A CA 1
ATOM 2022 C C . ASP A 1 258 ? 9.601 0.107 -34.789 1.00 94.00 258 ASP A C 1
ATOM 2024 O O . ASP A 1 258 ? 9.207 0.045 -33.626 1.00 94.00 258 ASP A O 1
ATOM 2028 N N . VAL A 1 259 ? 10.819 0.574 -35.084 1.00 96.69 259 VAL A N 1
ATOM 2029 C CA . VAL A 1 259 ? 11.778 1.006 -34.048 1.00 96.69 259 VAL A CA 1
ATOM 2030 C C . VAL A 1 259 ? 11.229 2.205 -33.274 1.00 96.69 259 VAL A C 1
ATOM 2032 O O . VAL A 1 259 ? 11.228 2.216 -32.041 1.00 96.69 259 VAL A O 1
ATOM 2035 N N . HIS A 1 260 ? 10.720 3.203 -33.998 1.00 97.56 260 HIS A N 1
ATOM 2036 C CA . HIS A 1 260 ? 10.132 4.394 -33.398 1.00 97.56 260 HIS A CA 1
ATOM 2037 C C . HIS A 1 260 ? 8.798 4.075 -32.720 1.00 97.56 260 HIS A C 1
ATOM 2039 O O . HIS A 1 260 ? 8.539 4.603 -31.642 1.00 97.56 260 HIS A O 1
ATOM 2045 N N . ALA A 1 261 ? 7.996 3.168 -33.288 1.00 96.56 261 ALA A N 1
ATOM 2046 C CA . ALA A 1 261 ? 6.760 2.690 -32.674 1.00 96.56 261 ALA A CA 1
ATOM 2047 C C . ALA A 1 261 ? 7.004 1.992 -31.334 1.00 96.56 261 ALA A C 1
ATOM 2049 O O . ALA A 1 261 ? 6.312 2.271 -30.361 1.00 96.56 261 ALA A O 1
ATOM 2050 N N . ALA A 1 262 ? 8.006 1.116 -31.259 1.00 94.19 262 ALA A N 1
ATOM 2051 C CA . ALA A 1 262 ? 8.331 0.390 -30.039 1.00 94.19 262 ALA A CA 1
ATOM 2052 C C . ALA A 1 262 ? 8.859 1.325 -28.937 1.00 94.19 262 ALA A C 1
ATOM 2054 O O . ALA A 1 262 ? 8.481 1.193 -27.775 1.00 94.19 262 ALA A O 1
ATOM 2055 N N . ASN A 1 263 ? 9.665 2.326 -29.299 1.00 97.69 263 ASN A N 1
ATOM 2056 C CA . ASN A 1 263 ? 10.103 3.360 -28.359 1.00 97.69 263 ASN A CA 1
ATOM 2057 C C . ASN A 1 263 ? 8.944 4.261 -27.906 1.00 97.69 263 ASN A C 1
ATOM 2059 O O . ASN A 1 263 ? 8.832 4.573 -26.721 1.00 97.69 263 ASN A O 1
ATOM 2063 N N . ALA A 1 264 ? 8.064 4.652 -28.833 1.00 97.56 264 ALA A N 1
ATOM 2064 C CA . ALA A 1 264 ? 6.851 5.402 -28.524 1.00 97.56 264 ALA A CA 1
ATOM 2065 C C . ALA A 1 264 ? 5.925 4.601 -27.605 1.00 97.56 264 ALA A C 1
ATOM 2067 O O . ALA A 1 264 ? 5.355 5.174 -26.686 1.00 97.56 264 ALA A O 1
ATOM 2068 N N . ARG A 1 265 ? 5.814 3.283 -27.813 1.00 96.44 265 ARG A N 1
ATOM 2069 C CA . ARG A 1 265 ? 5.058 2.371 -26.951 1.00 96.44 265 ARG A CA 1
ATOM 2070 C C . ARG A 1 265 ? 5.635 2.335 -25.546 1.00 96.44 265 ARG A C 1
ATOM 2072 O O . ARG A 1 265 ? 4.891 2.565 -24.609 1.00 96.44 265 ARG A O 1
ATOM 2079 N N . ALA A 1 266 ? 6.947 2.160 -25.399 1.00 89.06 266 ALA A N 1
ATOM 2080 C CA . ALA A 1 266 ? 7.589 2.193 -24.087 1.00 89.06 266 ALA A CA 1
ATOM 2081 C C . ALA A 1 266 ? 7.358 3.531 -23.361 1.00 89.06 266 ALA A C 1
ATOM 2083 O O . ALA A 1 266 ? 7.123 3.545 -22.154 1.00 89.06 266 ALA A O 1
ATOM 2084 N N . PHE A 1 267 ? 7.386 4.652 -24.090 1.00 95.06 267 PHE A N 1
ATOM 2085 C CA . PHE A 1 267 ? 7.086 5.965 -23.517 1.00 95.06 267 PHE A CA 1
ATOM 2086 C C . PHE A 1 267 ? 5.596 6.149 -23.202 1.00 95.06 267 PHE A C 1
ATOM 2088 O O . PHE A 1 267 ? 5.255 6.743 -22.186 1.00 95.06 267 PHE A O 1
ATOM 2095 N N . ALA A 1 268 ? 4.702 5.620 -24.037 1.00 88.69 268 ALA A N 1
ATOM 2096 C CA . ALA A 1 268 ? 3.266 5.598 -23.791 1.00 88.69 268 ALA A CA 1
ATOM 2097 C C . ALA A 1 268 ? 2.932 4.771 -22.551 1.00 88.69 268 ALA A C 1
ATOM 2099 O O . ALA A 1 268 ? 2.134 5.219 -21.736 1.00 88.69 268 ALA A O 1
ATOM 2100 N N . ASP A 1 269 ? 3.566 3.612 -22.386 1.00 78.56 269 ASP A N 1
ATOM 2101 C CA . ASP A 1 269 ? 3.419 2.760 -21.212 1.00 78.56 269 ASP A CA 1
ATOM 2102 C C . ASP A 1 269 ? 3.943 3.494 -19.972 1.00 78.56 269 ASP A C 1
ATOM 2104 O O . ASP A 1 269 ? 3.267 3.516 -18.956 1.00 78.56 269 ASP A O 1
ATOM 2108 N N . PHE A 1 270 ? 5.083 4.184 -20.058 1.00 79.06 270 PHE A N 1
ATOM 2109 C CA . PHE A 1 270 ? 5.582 5.031 -18.969 1.00 79.06 270 PHE A CA 1
ATOM 2110 C C . PHE A 1 270 ? 4.604 6.161 -18.604 1.00 79.06 270 PHE A C 1
ATOM 2112 O O . PHE A 1 270 ? 4.193 6.278 -17.456 1.00 79.06 270 PHE A O 1
ATOM 2119 N N . MET A 1 271 ? 4.163 6.963 -19.576 1.00 78.00 271 MET A N 1
ATOM 2120 C CA . MET A 1 271 ? 3.284 8.114 -19.328 1.00 78.00 271 MET A CA 1
ATOM 2121 C C . MET A 1 271 ? 1.876 7.717 -18.884 1.00 78.00 271 MET A C 1
ATOM 2123 O O . MET A 1 271 ? 1.286 8.379 -18.029 1.00 78.00 271 MET A O 1
ATOM 2127 N N . SER A 1 272 ? 1.340 6.640 -19.460 1.00 71.81 272 SER A N 1
ATOM 2128 C CA . SER A 1 272 ? 0.046 6.097 -19.055 1.00 71.81 272 SER A CA 1
ATOM 2129 C C . SER A 1 272 ? 0.170 5.490 -17.672 1.00 71.81 272 SER A C 1
ATOM 2131 O O . SER A 1 272 ? -0.655 5.795 -16.824 1.00 71.81 272 SER A O 1
ATOM 2133 N N . ASN A 1 273 ? 1.218 4.701 -17.421 1.00 58.06 273 ASN A N 1
ATOM 2134 C CA . ASN A 1 273 ? 1.252 3.879 -16.229 1.00 58.06 273 ASN A CA 1
ATOM 2135 C C . ASN A 1 273 ? 1.795 4.584 -14.975 1.00 58.06 273 ASN A C 1
ATOM 2137 O O . ASN A 1 273 ? 1.235 4.398 -13.898 1.00 58.06 273 ASN A O 1
ATOM 2141 N N . HIS A 1 274 ? 2.847 5.400 -15.109 1.00 53.41 274 HIS A N 1
ATOM 2142 C CA . HIS A 1 274 ? 3.448 6.132 -13.984 1.00 53.41 274 HIS A CA 1
ATOM 2143 C C . HIS A 1 274 ? 2.730 7.455 -13.690 1.00 53.41 274 HIS A C 1
ATOM 2145 O O . HIS A 1 274 ? 2.592 7.815 -12.526 1.00 53.41 274 HIS A O 1
ATOM 2151 N N . TYR A 1 275 ? 2.230 8.164 -14.711 1.00 56.16 275 TYR A N 1
ATOM 2152 C CA . TYR A 1 275 ? 1.640 9.501 -14.518 1.00 56.16 275 TYR A CA 1
ATOM 2153 C C . TYR A 1 275 ? 0.158 9.615 -14.869 1.00 56.16 275 TYR A C 1
ATOM 2155 O O . TYR A 1 275 ? -0.415 10.675 -14.631 1.00 56.16 275 TYR A O 1
ATOM 2163 N N . ALA A 1 276 ? -0.471 8.590 -15.460 1.00 67.19 276 ALA A N 1
ATOM 2164 C CA . ALA A 1 276 ? -1.851 8.658 -15.958 1.00 67.19 276 ALA A CA 1
ATOM 2165 C C . ALA A 1 276 ? -2.106 9.879 -16.863 1.00 67.19 276 ALA A C 1
ATOM 2167 O O . ALA A 1 276 ? -3.175 10.492 -16.836 1.00 67.19 276 ALA A O 1
ATOM 2168 N N . ARG A 1 277 ? -1.104 10.266 -17.666 1.00 75.88 277 ARG A N 1
ATOM 2169 C CA . ARG A 1 277 ? -1.122 11.514 -18.441 1.00 75.88 277 ARG A CA 1
ATOM 2170 C C . ARG A 1 277 ? -0.896 11.295 -19.929 1.00 75.88 277 ARG A C 1
ATOM 2172 O O . ARG A 1 277 ? -0.264 10.338 -20.377 1.00 75.88 277 ARG A O 1
ATOM 2179 N N . ARG A 1 278 ? -1.433 12.227 -20.721 1.00 83.62 278 ARG A N 1
ATOM 2180 C CA . ARG A 1 278 ? -1.218 12.249 -22.171 1.00 83.62 278 ARG A CA 1
ATOM 2181 C C . ARG A 1 278 ? 0.248 12.563 -22.460 1.00 83.62 278 ARG A C 1
ATOM 2183 O O . ARG A 1 278 ? 0.819 13.463 -21.835 1.00 83.62 278 ARG A O 1
ATOM 2190 N N . ILE A 1 279 ? 0.820 11.856 -23.430 1.00 88.75 279 ILE A N 1
ATOM 2191 C CA . ILE A 1 279 ? 2.221 11.970 -23.862 1.00 88.75 279 ILE A CA 1
ATOM 2192 C C . ILE A 1 279 ? 2.652 13.425 -24.073 1.00 88.75 279 ILE A C 1
ATOM 2194 O O . ILE A 1 279 ? 3.725 13.814 -23.619 1.00 88.75 279 ILE A O 1
ATOM 2198 N N . GLU A 1 280 ? 1.821 14.252 -24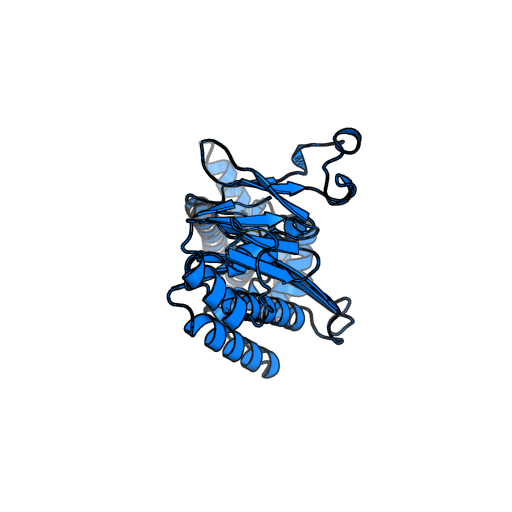.715 1.00 90.19 280 GLU A N 1
ATOM 2199 C CA . GLU A 1 280 ? 2.157 15.644 -25.035 1.00 90.19 280 GLU A CA 1
ATOM 2200 C C . GLU A 1 280 ? 2.343 16.545 -23.808 1.00 90.19 280 GLU A C 1
ATOM 2202 O O . GLU A 1 280 ? 2.906 17.631 -23.928 1.00 90.19 280 GLU A O 1
ATOM 2207 N N . THR A 1 281 ? 1.890 16.103 -22.634 1.00 84.81 281 THR A N 1
ATOM 2208 C CA . THR A 1 281 ? 1.988 16.878 -21.394 1.00 84.81 281 THR A CA 1
ATOM 2209 C C . THR A 1 281 ? 3.263 16.591 -20.601 1.00 84.81 281 THR A C 1
ATOM 2211 O O . THR A 1 281 ? 3.505 17.269 -19.603 1.00 84.81 281 THR A O 1
ATOM 2214 N N . ALA A 1 282 ? 4.082 15.624 -21.031 1.00 79.69 282 ALA A N 1
ATOM 2215 C CA . ALA A 1 282 ? 5.244 15.198 -20.265 1.00 79.69 282 ALA A CA 1
ATOM 2216 C C . ALA A 1 282 ? 6.270 16.329 -20.067 1.00 79.69 282 ALA A C 1
ATOM 2218 O O . ALA A 1 282 ? 6.613 17.053 -21.012 1.00 79.69 282 ALA A O 1
ATOM 2219 N N . THR A 1 283 ? 6.808 16.458 -18.856 1.00 80.62 283 THR A N 1
ATOM 2220 C CA . THR A 1 283 ? 7.793 17.487 -18.493 1.00 80.62 283 THR A CA 1
ATOM 2221 C C . THR A 1 283 ? 9.214 17.108 -18.926 1.00 80.62 283 THR A C 1
ATOM 2223 O O . THR A 1 283 ? 9.480 16.019 -19.433 1.00 80.62 283 THR A O 1
ATOM 2226 N N . ALA A 1 284 ? 10.164 18.038 -18.788 1.00 81.81 284 ALA A N 1
ATOM 2227 C CA . ALA A 1 284 ? 11.566 17.758 -19.104 1.00 81.81 284 ALA A CA 1
ATOM 2228 C C . ALA A 1 284 ? 12.197 16.731 -18.154 1.00 81.81 284 ALA A C 1
ATOM 2230 O O . ALA A 1 284 ? 13.027 15.936 -18.600 1.00 81.81 284 ALA A O 1
ATOM 2231 N N . ASP A 1 285 ? 11.787 16.739 -16.886 1.00 71.88 285 ASP A N 1
ATOM 2232 C CA . ASP A 1 285 ? 12.288 15.822 -15.868 1.00 71.88 285 ASP A CA 1
ATOM 2233 C C . ASP A 1 285 ? 11.728 14.412 -16.077 1.00 71.88 285 ASP A C 1
ATOM 2235 O O . ASP A 1 285 ? 12.514 13.474 -16.165 1.00 71.88 285 ASP A O 1
ATOM 2239 N N . GLU A 1 286 ? 10.424 14.274 -16.336 1.00 72.94 286 GLU A N 1
ATOM 2240 C CA . GLU A 1 286 ? 9.780 12.987 -16.663 1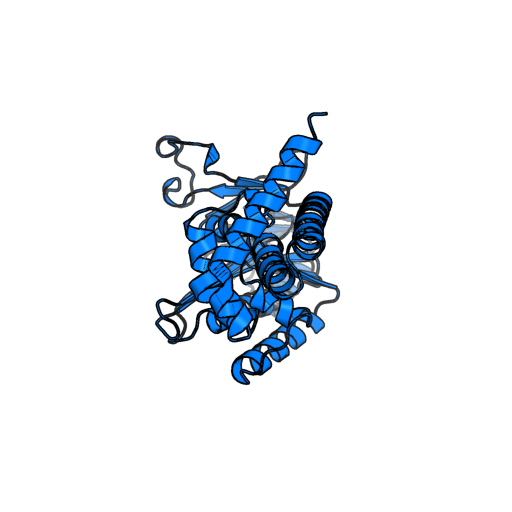.00 72.94 286 GLU A CA 1
ATOM 2241 C C . GLU A 1 286 ? 10.400 12.353 -17.927 1.00 72.94 286 GLU A C 1
ATOM 2243 O O . GLU A 1 286 ? 10.669 11.155 -17.991 1.00 72.94 286 GLU A O 1
ATOM 2248 N N . ARG A 1 287 ? 10.724 13.162 -18.949 1.00 89.81 287 ARG A N 1
ATOM 2249 C CA . ARG A 1 287 ? 11.442 12.671 -20.143 1.00 89.81 287 ARG A CA 1
ATOM 2250 C C . ARG A 1 287 ? 12.867 12.216 -19.837 1.00 89.81 287 ARG A C 1
ATOM 2252 O O . ARG A 1 287 ? 13.399 11.362 -20.548 1.00 89.81 287 ARG A O 1
ATOM 2259 N N . ARG A 1 288 ? 13.544 12.832 -18.867 1.00 83.25 288 ARG A N 1
ATOM 2260 C CA . ARG A 1 288 ? 14.883 12.406 -18.436 1.00 83.25 288 ARG A CA 1
ATOM 2261 C C . ARG A 1 288 ? 14.789 11.093 -17.664 1.00 83.25 288 ARG A C 1
ATOM 2263 O O . ARG A 1 288 ? 15.473 10.152 -18.048 1.00 83.25 288 ARG A O 1
ATOM 2270 N N . GLU A 1 289 ? 13.884 11.016 -16.695 1.00 78.31 289 GLU A N 1
ATOM 2271 C CA . GLU A 1 289 ? 13.587 9.808 -15.918 1.00 78.31 289 GLU A CA 1
ATOM 2272 C C . GLU A 1 289 ? 13.249 8.622 -16.827 1.00 78.31 289 GLU A C 1
ATOM 2274 O O . GLU A 1 289 ? 13.845 7.549 -16.707 1.00 78.31 289 GLU A O 1
ATOM 2279 N N . PHE A 1 290 ? 12.388 8.835 -17.827 1.00 90.19 290 PHE A N 1
ATOM 2280 C CA . PHE A 1 290 ? 12.094 7.810 -18.820 1.00 90.19 290 PHE A CA 1
ATOM 2281 C C . PHE A 1 290 ? 13.363 7.270 -19.483 1.00 90.19 290 PHE A C 1
ATOM 2283 O O . PHE A 1 290 ? 13.569 6.063 -19.536 1.00 90.19 290 PHE A O 1
ATOM 2290 N N . ARG A 1 291 ? 14.213 8.153 -20.015 1.00 93.56 291 ARG A N 1
ATOM 2291 C CA . ARG A 1 291 ? 15.386 7.759 -20.810 1.00 93.56 291 ARG A CA 1
ATOM 2292 C C . ARG A 1 291 ? 16.460 7.080 -19.972 1.00 93.56 291 ARG A C 1
ATOM 2294 O O . ARG A 1 291 ? 17.062 6.113 -20.433 1.00 93.56 291 ARG A O 1
ATOM 2301 N N . GLU A 1 292 ? 16.728 7.620 -18.790 1.00 85.38 292 GLU A N 1
ATOM 2302 C CA . GLU A 1 292 ? 17.858 7.212 -17.956 1.00 85.38 292 GLU A CA 1
ATOM 2303 C C . GLU A 1 292 ? 17.510 6.017 -17.066 1.00 85.38 292 GLU A C 1
ATOM 2305 O O . GLU A 1 292 ? 18.376 5.182 -16.798 1.00 85.38 292 GLU A O 1
ATOM 2310 N N . GLU A 1 293 ? 16.244 5.887 -16.664 1.00 79.94 293 GLU A N 1
ATOM 2311 C CA . GLU A 1 293 ? 15.820 4.884 -15.691 1.00 79.94 293 GLU A CA 1
ATOM 2312 C C . GLU A 1 293 ? 14.832 3.884 -16.289 1.00 79.94 293 GLU A C 1
ATOM 2314 O O . GLU A 1 293 ? 15.163 2.704 -16.447 1.00 79.94 293 GLU A O 1
ATOM 2319 N N . TYR A 1 294 ? 13.632 4.341 -16.653 1.00 80.12 294 TYR A N 1
ATOM 2320 C CA . TYR A 1 294 ? 12.536 3.442 -17.015 1.00 80.12 294 TYR A CA 1
ATOM 2321 C C . TYR A 1 294 ? 12.824 2.656 -18.299 1.00 80.12 294 TYR A C 1
ATOM 2323 O O . TYR A 1 294 ? 12.678 1.437 -18.343 1.00 80.12 294 TYR A O 1
ATOM 2331 N N . PHE A 1 295 ? 13.266 3.335 -19.354 1.00 84.62 295 PHE A N 1
ATOM 2332 C CA . PHE A 1 295 ? 13.485 2.750 -20.673 1.00 84.62 295 PHE A CA 1
ATOM 2333 C C . PHE A 1 295 ? 14.579 1.680 -20.636 1.00 84.62 295 PHE A C 1
ATOM 2335 O O . PHE A 1 295 ? 14.436 0.624 -21.245 1.00 84.62 295 PHE A O 1
ATOM 2342 N N . VAL A 1 296 ? 15.647 1.907 -19.869 1.00 78.00 296 VAL A N 1
ATOM 2343 C CA . VAL A 1 296 ? 16.744 0.941 -19.730 1.00 78.00 296 VAL A CA 1
ATOM 2344 C C . VAL A 1 296 ? 16.314 -0.276 -18.911 1.00 78.00 296 VAL A C 1
ATOM 2346 O O . VAL A 1 296 ? 16.668 -1.398 -19.270 1.00 78.00 296 VAL A O 1
ATOM 2349 N N . ARG A 1 297 ? 15.561 -0.065 -17.824 1.00 64.88 297 ARG A N 1
ATOM 2350 C CA . ARG A 1 297 ? 15.203 -1.124 -16.867 1.00 64.88 297 ARG A CA 1
ATOM 2351 C C . ARG A 1 297 ? 13.991 -1.952 -17.288 1.00 64.88 297 ARG A C 1
ATOM 2353 O O . ARG A 1 297 ? 13.965 -3.144 -17.007 1.00 64.88 297 ARG A O 1
ATOM 2360 N N . ASN A 1 298 ? 13.015 -1.336 -17.953 1.00 56.00 298 ASN A N 1
ATOM 2361 C CA . ASN A 1 298 ? 11.703 -1.943 -18.192 1.00 56.00 298 ASN A CA 1
ATOM 2362 C C . ASN A 1 298 ? 11.443 -2.274 -19.667 1.00 56.00 298 ASN A C 1
ATOM 2364 O O . ASN A 1 298 ? 10.760 -3.252 -19.952 1.00 56.00 298 ASN A O 1
ATOM 2368 N N . ALA A 1 299 ? 11.996 -1.506 -20.616 1.00 68.50 299 ALA A N 1
ATOM 2369 C CA . ALA A 1 299 ? 11.736 -1.724 -22.045 1.00 68.50 299 ALA A CA 1
ATOM 2370 C C . ALA A 1 299 ? 12.747 -2.662 -22.731 1.00 68.50 299 ALA A C 1
ATOM 2372 O O . ALA A 1 299 ? 12.538 -3.037 -23.882 1.00 68.50 299 ALA A O 1
ATOM 2373 N N . TRP A 1 300 ? 13.844 -3.022 -22.048 1.00 78.50 300 TRP A N 1
ATOM 2374 C CA . TRP A 1 300 ? 14.923 -3.887 -22.555 1.00 78.50 300 TRP A CA 1
ATOM 2375 C C . TRP A 1 300 ? 15.335 -3.590 -24.014 1.00 78.50 300 TRP A C 1
ATOM 2377 O O . TRP A 1 300 ? 15.358 -4.489 -24.859 1.00 78.50 300 TRP A O 1
ATOM 2387 N N . PRO A 1 301 ? 15.665 -2.329 -24.348 1.00 86.31 301 PRO A N 1
ATOM 2388 C CA . PRO A 1 301 ? 15.748 -1.891 -25.732 1.00 86.31 301 PRO A CA 1
ATOM 2389 C C . PRO A 1 301 ? 16.958 -2.478 -26.463 1.00 86.31 301 PRO A C 1
ATOM 2391 O O . PRO A 1 301 ? 18.074 -2.571 -25.924 1.00 86.31 301 PRO A O 1
ATOM 2394 N N . SER A 1 302 ? 16.760 -2.793 -27.742 1.00 92.56 302 SER A N 1
ATOM 2395 C CA . SER A 1 302 ? 17.831 -3.131 -28.677 1.00 92.56 302 SER A CA 1
ATOM 2396 C C . SER A 1 302 ? 18.820 -1.966 -28.833 1.00 92.56 302 SER A C 1
ATOM 2398 O O . SER A 1 302 ? 18.547 -0.823 -28.455 1.00 92.56 302 SER A O 1
ATOM 2400 N N . ALA A 1 303 ? 20.001 -2.234 -29.397 1.00 93.19 303 ALA A N 1
ATOM 2401 C CA . ALA A 1 303 ? 20.978 -1.177 -29.670 1.00 93.19 303 ALA A CA 1
ATOM 2402 C C . ALA A 1 303 ? 20.416 -0.104 -30.623 1.00 93.19 303 ALA A C 1
ATOM 2404 O O . ALA A 1 303 ? 20.674 1.085 -30.444 1.00 93.19 303 ALA A O 1
ATOM 2405 N N . GLU A 1 304 ? 19.606 -0.528 -31.594 1.00 93.12 304 GLU A N 1
ATOM 2406 C CA . GLU A 1 304 ? 18.936 0.352 -32.551 1.00 93.12 304 GLU A CA 1
ATOM 2407 C C . GLU A 1 304 ? 17.877 1.225 -31.863 1.00 93.12 304 GLU A C 1
ATOM 2409 O O . GLU A 1 304 ? 17.885 2.445 -32.022 1.00 93.12 304 GLU A O 1
ATOM 2414 N N . GLN A 1 305 ? 17.048 0.633 -30.997 1.00 93.50 305 GLN A N 1
ATOM 2415 C CA . GLN A 1 305 ? 16.071 1.360 -30.180 1.00 93.50 305 GLN A CA 1
ATOM 2416 C C . GLN A 1 305 ? 16.737 2.382 -29.250 1.00 93.50 305 GLN A C 1
ATOM 2418 O O . GLN A 1 305 ? 16.276 3.521 -29.168 1.00 93.50 305 GLN A O 1
ATOM 2423 N N . ARG A 1 306 ? 17.854 2.018 -28.603 1.00 93.44 306 ARG A N 1
ATOM 2424 C CA . ARG A 1 306 ? 18.638 2.944 -27.765 1.00 93.44 306 ARG A CA 1
ATOM 2425 C C . ARG A 1 306 ? 19.207 4.103 -28.564 1.00 93.44 306 ARG A C 1
ATOM 2427 O O . ARG A 1 306 ? 19.080 5.247 -28.143 1.00 93.44 306 ARG A O 1
ATOM 2434 N N . SER A 1 307 ? 19.804 3.825 -29.721 1.00 94.88 307 SER A N 1
ATOM 2435 C CA . SER A 1 307 ? 20.377 4.874 -30.570 1.00 94.88 307 SER A CA 1
ATOM 2436 C C . SER A 1 307 ? 19.312 5.824 -31.125 1.00 94.88 307 SER A C 1
ATOM 2438 O O . SER A 1 307 ? 19.619 6.978 -31.411 1.00 94.88 307 SER A O 1
ATOM 2440 N N . ALA A 1 308 ? 18.077 5.349 -31.283 1.00 96.31 308 ALA A N 1
ATOM 2441 C CA . ALA A 1 308 ? 16.976 6.110 -31.853 1.00 96.31 308 ALA A CA 1
ATOM 2442 C C . ALA A 1 308 ? 16.109 6.841 -30.811 1.00 96.31 308 ALA A C 1
ATOM 2444 O O . ALA A 1 308 ? 15.136 7.486 -31.203 1.00 96.31 308 ALA A O 1
ATOM 2445 N N . ILE A 1 309 ? 16.388 6.743 -29.503 1.00 96.69 309 ILE A N 1
ATOM 2446 C CA . ILE A 1 309 ? 15.427 7.144 -28.458 1.00 96.69 309 ILE A CA 1
ATOM 2447 C C . ILE A 1 309 ? 15.059 8.634 -28.493 1.00 96.69 309 ILE A C 1
ATOM 2449 O O . ILE A 1 309 ? 13.877 8.966 -28.471 1.00 96.69 309 ILE A O 1
ATOM 2453 N N . GLU A 1 310 ? 16.034 9.532 -28.654 1.00 96.00 310 GLU A N 1
ATOM 2454 C CA . GLU A 1 310 ? 15.781 10.982 -28.719 1.00 96.00 310 GLU A CA 1
ATOM 2455 C C . GLU A 1 310 ? 14.921 11.353 -29.932 1.00 96.00 310 GLU A C 1
ATOM 2457 O O . GLU A 1 310 ? 13.939 12.090 -29.824 1.00 96.00 310 GLU A O 1
ATOM 2462 N N . GLN A 1 311 ? 15.254 10.782 -31.092 1.00 97.19 311 GLN A N 1
ATOM 2463 C CA . GLN A 1 311 ? 14.481 10.980 -32.313 1.00 97.19 311 GLN A CA 1
ATOM 2464 C C . GLN A 1 311 ? 13.066 10.415 -32.155 1.00 97.19 311 GLN A C 1
ATOM 2466 O O . GLN A 1 311 ? 12.097 11.072 -32.524 1.00 97.19 311 GLN A O 1
ATOM 2471 N N . SER A 1 312 ? 12.937 9.228 -31.560 1.00 97.94 312 SER A N 1
ATOM 2472 C CA . SER A 1 312 ? 11.648 8.572 -31.320 1.00 97.94 312 SER A CA 1
ATOM 2473 C C . SER A 1 312 ? 10.747 9.419 -30.430 1.00 97.94 312 SER A C 1
ATOM 2475 O O . SER A 1 312 ? 9.569 9.575 -30.742 1.00 97.94 312 SER A O 1
ATOM 2477 N N . LEU A 1 313 ? 11.291 10.012 -29.363 1.00 96.88 313 LEU A N 1
ATOM 2478 C CA . LEU A 1 313 ? 10.539 10.915 -28.497 1.00 96.88 313 LEU A CA 1
ATOM 2479 C C . LEU A 1 313 ? 10.075 12.146 -29.276 1.00 96.88 313 LEU A C 1
ATOM 2481 O O . LEU A 1 313 ? 8.886 12.446 -29.249 1.00 96.88 313 LEU A O 1
ATOM 2485 N N . SER A 1 314 ? 10.953 12.801 -30.042 1.00 96.44 314 SER A N 1
ATOM 2486 C CA . SER A 1 314 ? 10.557 13.949 -30.875 1.00 96.44 314 SER A CA 1
ATOM 2487 C C . SER A 1 314 ? 9.396 13.610 -31.817 1.00 96.44 314 SER A C 1
ATOM 2489 O O . SER A 1 314 ? 8.389 14.315 -31.824 1.00 96.44 314 SER A O 1
ATOM 2491 N N . LEU A 1 315 ? 9.496 12.493 -32.545 1.00 97.38 315 LEU A N 1
ATOM 2492 C CA . LEU A 1 315 ? 8.444 12.010 -33.449 1.00 97.38 315 LEU A CA 1
ATOM 2493 C C . LEU A 1 315 ? 7.138 11.695 -32.706 1.00 97.38 315 LEU A C 1
ATOM 2495 O O . LEU A 1 315 ? 6.049 11.950 -33.216 1.00 97.38 315 LEU A O 1
ATOM 2499 N N . THR A 1 316 ? 7.243 11.182 -31.483 1.00 97.06 316 THR A N 1
ATOM 2500 C CA . THR A 1 316 ? 6.102 10.871 -30.616 1.00 97.06 316 THR A CA 1
ATOM 2501 C C . THR A 1 316 ? 5.374 12.141 -30.165 1.00 97.06 316 THR A C 1
ATOM 2503 O O . THR A 1 316 ? 4.147 12.205 -30.253 1.00 97.06 316 THR A O 1
ATOM 2506 N N . PHE A 1 317 ? 6.099 13.195 -29.771 1.00 95.25 317 PHE A N 1
ATOM 2507 C CA . PHE A 1 317 ? 5.498 14.499 -29.453 1.00 95.25 317 PHE A CA 1
ATOM 2508 C C . PHE A 1 317 ? 4.883 15.175 -30.682 1.00 95.25 317 PHE A C 1
ATOM 2510 O O . PHE A 1 317 ? 3.818 15.784 -30.578 1.00 95.25 317 PHE A O 1
ATOM 2517 N N . ASP A 1 318 ? 5.518 15.065 -31.849 1.00 94.38 318 ASP A N 1
ATOM 2518 C CA . ASP A 1 318 ? 4.972 15.599 -33.101 1.00 94.38 318 ASP A CA 1
ATOM 2519 C C . ASP A 1 318 ? 3.673 14.887 -33.498 1.00 94.38 318 ASP A C 1
ATOM 2521 O O . ASP A 1 318 ? 2.685 15.541 -33.847 1.00 94.38 318 ASP A O 1
ATOM 2525 N N . ALA A 1 319 ? 3.627 13.558 -33.364 1.00 94.50 319 ALA A N 1
ATOM 2526 C CA . ALA A 1 319 ? 2.410 12.780 -33.558 1.00 94.50 319 ALA A CA 1
ATOM 2527 C C . ALA A 1 319 ? 1.312 13.192 -32.563 1.00 94.50 319 ALA A C 1
ATOM 2529 O O . ALA A 1 319 ? 0.178 13.431 -32.980 1.00 94.50 319 ALA A O 1
ATOM 2530 N N . ALA A 1 320 ? 1.639 13.354 -31.278 1.00 90.44 320 ALA A N 1
ATOM 2531 C CA . ALA A 1 320 ? 0.681 13.760 -30.250 1.00 90.44 320 ALA A CA 1
ATOM 2532 C C . ALA A 1 320 ? 0.087 15.157 -30.511 1.00 90.44 320 ALA A C 1
ATOM 2534 O O . ALA A 1 320 ? -1.131 15.339 -30.452 1.00 90.44 320 ALA A O 1
ATOM 2535 N N . ARG A 1 321 ? 0.922 16.130 -30.902 1.00 86.62 321 ARG A N 1
ATOM 2536 C CA . ARG A 1 321 ? 0.480 17.493 -31.248 1.00 86.62 321 ARG A CA 1
ATOM 2537 C C . ARG A 1 321 ? -0.481 17.537 -32.435 1.00 86.62 321 ARG A C 1
ATOM 2539 O O . ARG A 1 321 ? -1.359 18.398 -32.458 1.00 86.62 321 ARG A O 1
ATOM 2546 N N . SER A 1 322 ? -0.359 16.605 -33.384 1.00 81.50 322 SER A N 1
ATOM 2547 C CA . SER A 1 322 ? -1.272 16.538 -34.535 1.00 81.50 322 SER A CA 1
ATOM 2548 C C . SER A 1 322 ? -2.717 16.190 -34.151 1.00 81.50 322 SER A C 1
ATOM 2550 O O . SER A 1 322 ? -3.645 16.654 -34.801 1.00 81.50 322 SER A O 1
ATOM 2552 N N . PHE A 1 323 ? -2.934 15.470 -33.044 1.00 74.69 323 PHE A N 1
ATOM 2553 C CA . PHE A 1 323 ? -4.282 15.161 -32.549 1.00 74.69 323 PHE A CA 1
ATOM 2554 C C . PHE A 1 323 ? -4.941 16.331 -31.805 1.00 74.69 323 PHE A C 1
ATOM 2556 O O . PHE A 1 323 ? -6.168 16.445 -31.798 1.00 74.69 323 PHE A O 1
ATOM 2563 N N . ALA A 1 324 ? -4.148 17.223 -31.202 1.00 59.28 324 ALA A N 1
ATOM 2564 C CA . ALA A 1 324 ? -4.667 18.434 -30.564 1.00 59.28 324 ALA A CA 1
ATOM 2565 C C . ALA A 1 324 ? -5.263 19.408 -31.596 1.00 59.28 324 ALA A C 1
ATOM 2567 O O . ALA A 1 324 ? -6.279 20.037 -31.329 1.00 59.28 324 ALA A O 1
ATOM 2568 N N . THR A 1 325 ? -4.683 19.468 -32.799 1.00 55.34 325 THR A N 1
ATOM 2569 C CA . THR A 1 325 ? -5.143 20.331 -33.904 1.00 55.34 325 THR A CA 1
ATOM 2570 C C . THR A 1 325 ? -6.321 19.746 -34.694 1.00 55.34 325 THR A C 1
ATOM 2572 O O . THR A 1 325 ? -7.076 20.497 -35.305 1.00 55.34 325 THR A O 1
ATOM 2575 N N . GLU A 1 326 ? -6.503 18.421 -34.680 1.00 55.47 326 GLU A N 1
ATOM 2576 C CA . GLU A 1 326 ? -7.639 17.721 -35.312 1.00 55.47 326 GLU A CA 1
ATOM 2577 C C . GLU A 1 326 ? -8.933 17.798 -34.469 1.00 55.47 326 GLU A C 1
ATOM 2579 O O . GLU A 1 326 ? -10.012 17.548 -34.991 1.00 55.47 326 GLU A O 1
ATOM 2584 N N . SER A 1 327 ? -8.845 18.158 -33.181 1.00 48.16 327 SER A N 1
ATOM 2585 C CA . SER A 1 327 ? -9.995 18.231 -32.257 1.00 48.16 327 SER A CA 1
ATOM 2586 C C . SER A 1 327 ? -10.705 19.601 -32.243 1.00 48.16 327 SER A C 1
ATOM 2588 O O . SER A 1 327 ? -11.743 19.741 -31.602 1.00 48.16 327 SER A O 1
ATOM 2590 N N . GLU A 1 328 ? -10.143 20.607 -32.923 1.00 41.03 328 GLU A N 1
ATOM 2591 C CA . GLU A 1 328 ? -10.668 21.982 -33.029 1.00 41.03 328 GLU A CA 1
ATOM 2592 C C . GLU A 1 328 ? -11.301 22.287 -34.409 1.00 41.03 328 GLU A C 1
ATOM 2594 O O . GLU A 1 328 ? -11.593 23.446 -34.714 1.00 41.03 328 GLU A O 1
ATOM 2599 N N . GLN A 1 329 ? -11.512 21.262 -35.245 1.00 36.62 329 GLN A N 1
ATOM 2600 C CA . GLN A 1 329 ? -12.170 21.348 -36.559 1.00 36.62 329 GLN A CA 1
ATOM 2601 C C . GLN A 1 329 ? -13.482 20.564 -36.605 1.00 36.62 329 GLN A C 1
ATOM 2603 O O . GLN A 1 329 ? -13.671 19.646 -35.778 1.00 36.62 329 GLN A O 1
#

Solvent-accessible surface area (backbone atoms only — not comparable to full-atom values): 17644 Å² total; per-residue (Å²): 114,53,73,45,81,38,58,48,65,62,36,47,52,41,32,49,72,73,68,41,61,78,45,75,33,94,46,100,68,32,70,29,31,34,62,52,85,67,11,38,41,40,23,30,90,57,23,35,40,20,36,66,78,41,27,47,53,63,45,53,53,50,48,76,80,41,50,63,35,40,30,36,28,44,29,45,35,67,48,81,63,20,59,22,31,28,31,31,36,33,32,39,92,91,33,69,47,48,72,54,70,50,79,50,72,71,30,33,35,74,53,27,34,47,51,10,46,42,54,38,53,54,49,44,52,78,63,43,40,32,24,40,39,36,35,26,51,53,52,68,60,41,34,37,62,75,57,81,41,87,74,87,51,66,72,57,48,50,50,40,50,52,44,45,59,58,45,69,76,30,85,42,68,48,70,42,66,39,50,52,85,67,48,70,35,57,79,42,72,45,70,47,81,55,103,84,50,42,26,42,37,23,42,61,67,80,30,44,55,96,86,38,79,42,73,93,59,59,88,60,74,83,70,45,47,80,42,66,74,66,74,84,78,68,67,62,60,52,54,52,26,42,55,47,32,51,51,28,26,51,50,28,33,76,75,64,34,67,60,35,17,53,49,27,40,50,51,34,52,46,29,32,70,68,65,60,37,50,66,71,70,64,50,75,62,58,55,45,48,37,62,74,47,49,41,60,73,72,55,66,61,52,73,66,41,59,75,39,41,70,61,21,50,52,50,39,44,54,41,35,53,53,55,64,64,62,71,79,109

Radius of gyration: 24.23 Å; Cα contacts (8 Å, |Δi|>4): 565; chains: 1; bounding box: 46×47×80 Å

Secondary structure (DSSP, 8-state):
--EEES-HHHHHHHHHHTTPPEEE-SSTT--EEEEETTEEEEEETTEEEEEES-HHHHHHTTSPS--EEEEEEEEEESSTTEEEEEEEEEEETTEEEEEEEEEEEEE-HHHHHHHHHHHHHHHHHHTT-SEEEEEES-HHHHHHHHTSS----HHHHHHHHHHHHHHTTSSEEEEEE--HHHHGGGSSEEEE--TT--EEEE--GGGEETTEE-GGG-S-GGG-EEEESSS---HHHHHHHHHHHHHHHHHHHHHH-HHHHHHHHHHHHHHHHHH---GGG--HHHHHHIIIIIHHHHS---HHHHHTHHHHHHHHHHHHHHHHHHTT-

pLDDT: mean 75.68, std 18.8, range [32.38, 98.12]

Mean predicted aligned error: 17.08 Å

Foldseek 3Di:
DDKAQAAPVLLVVLCVVLVWDWADDPDPQWRIWTDDPQKIWTDGHRIIDIDGDCSQQSVLSRDPAEDEWEKEKAKDDPDQFHWIKIWMWIADLVGTNDIDMDTDPGHGRLVRRLVRLLVRLVVCVSSRYQEYEYEYQPLVLQCVLVPVDDDPPVSSVVSSVSSNVSCVNHNYYHYDHDAVLVNVLVPPWDWDDDPPGIKIKGDDPQLDDPNDGDPVSPPDPVSIDIDHPDDDPDPVLLVVQLVLLV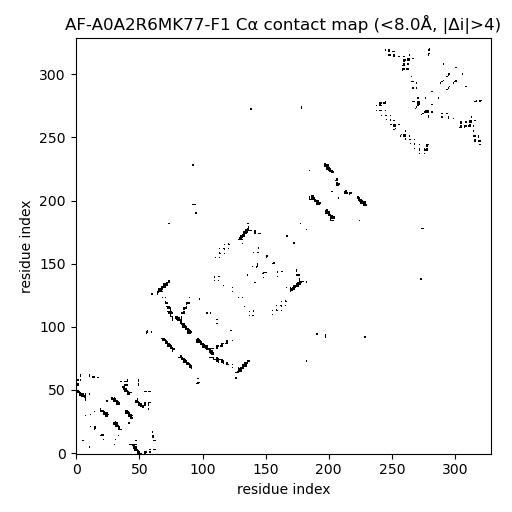QLLVLCCVPPNDLLSLLSVQLSCQCSRRPVHHLLPDDPVSLVCSLPPRCVPPSVDDPSSNVCNVVSSVSSNVSSVVVVVVVVD

Sequence (329 aa):
MPVIECDAEDARERLETAGVVIESGNTDHERWRAERDGATAVAYEGKVVVQGADPVRLAALLRETGGRAHCYFDGASRGNPGPAAIGWIIVTSEGIVEEGGERIDDTTNNRAEYEALLRVLDAAREYDFDTVDARGDSQLVVEQVRGAWDTDDPALRERRVRARELLDGFDEWSIEHVPREANDRADELRVREGDTGAVLVCYPKEWLDDGTVRTERIEDTDRAVERRLSGPGDPDDWRRVAAHNDRVVARVAERHGDVHAANARAFADFMSNHYARRIETATADERREFREEYFVRNAWPSAEQRSAIEQSLSLTFDAARSFATESEQ